Protein AF-A0A183HN77-F1 (afdb_monomer)

Organism: NCBI:txid387005

Radius of gyration: 20.1 Å; Cα contacts (8 Å, |Δi|>4): 500; chains: 1; bounding box: 56×32×58 Å

Structure (mmCIF, N/CA/C/O backbone):
data_AF-A0A183HN77-F1
#
_entry.id   AF-A0A183HN77-F1
#
loop_
_atom_site.group_PDB
_atom_site.id
_atom_site.type_symbol
_atom_site.label_atom_id
_atom_site.label_alt_id
_atom_site.label_comp_id
_atom_site.label_asym_id
_atom_site.label_entity_id
_atom_site.label_seq_id
_atom_site.pdbx_PDB_ins_code
_atom_site.Cartn_x
_atom_site.Cartn_y
_atom_site.Cartn_z
_atom_site.occupancy
_atom_site.B_iso_or_equiv
_atom_site.auth_seq_id
_atom_site.auth_comp_id
_atom_site.auth_asym_id
_atom_site.auth_atom_id
_atom_site.pdbx_PDB_model_num
ATOM 1 N N . MET A 1 1 ? 21.027 -3.231 -12.644 1.00 58.84 1 MET A N 1
ATOM 2 C CA . MET A 1 1 ? 19.720 -3.603 -13.231 1.00 58.84 1 MET A CA 1
ATOM 3 C C . MET A 1 1 ? 19.000 -4.535 -12.258 1.00 58.84 1 MET A C 1
ATOM 5 O O . MET A 1 1 ? 19.683 -5.350 -11.646 1.00 58.84 1 MET A O 1
ATOM 9 N N . ILE A 1 2 ? 17.682 -4.397 -12.055 1.00 79.12 2 ILE A N 1
ATOM 10 C CA . ILE A 1 2 ? 16.913 -5.204 -11.074 1.00 79.12 2 ILE A CA 1
ATOM 11 C C . ILE A 1 2 ? 16.473 -6.584 -11.606 1.00 79.12 2 ILE A C 1
ATOM 13 O O . ILE A 1 2 ? 15.932 -7.390 -10.849 1.00 79.12 2 ILE A O 1
ATOM 17 N N . GLY A 1 3 ? 16.714 -6.858 -12.892 1.00 85.00 3 GLY A N 1
ATOM 18 C CA . GLY A 1 3 ? 16.334 -8.087 -13.586 1.00 85.00 3 GLY A CA 1
ATOM 19 C C . GLY A 1 3 ? 16.561 -7.996 -15.093 1.00 85.00 3 GLY A C 1
ATOM 20 O O . GLY A 1 3 ? 17.196 -7.047 -15.544 1.00 85.00 3 GLY A O 1
ATOM 21 N N . ARG A 1 4 ? 15.999 -8.942 -15.855 1.00 87.25 4 ARG A N 1
ATOM 22 C CA . ARG A 1 4 ? 15.974 -8.931 -17.327 1.00 87.25 4 ARG A CA 1
ATOM 23 C C . ARG A 1 4 ? 14.702 -8.245 -17.821 1.00 87.25 4 ARG A C 1
ATOM 25 O O . ARG A 1 4 ? 13.604 -8.684 -17.476 1.00 87.25 4 ARG A O 1
ATOM 32 N N . ALA A 1 5 ? 14.853 -7.195 -18.624 1.00 88.50 5 ALA A N 1
ATOM 33 C CA . ALA A 1 5 ? 13.743 -6.404 -19.148 1.00 88.50 5 ALA A CA 1
ATOM 34 C C . ALA A 1 5 ? 13.389 -6.771 -20.601 1.00 88.50 5 ALA A C 1
ATOM 36 O O . ALA A 1 5 ? 14.194 -7.325 -21.347 1.00 88.50 5 ALA A O 1
ATOM 37 N N . SER A 1 6 ? 12.164 -6.468 -21.009 1.00 88.31 6 SER A N 1
ATOM 38 C CA . SER A 1 6 ? 11.647 -6.588 -22.372 1.00 88.31 6 SER A CA 1
ATOM 39 C C . SER A 1 6 ? 10.686 -5.432 -22.630 1.00 88.31 6 SER A C 1
ATOM 41 O O . SER A 1 6 ? 9.827 -5.138 -21.799 1.00 88.31 6 SER A O 1
ATOM 43 N N . LEU A 1 7 ? 10.846 -4.759 -23.768 1.00 88.19 7 LEU A N 1
ATOM 44 C CA . LEU A 1 7 ? 10.014 -3.627 -24.168 1.00 88.19 7 LEU A CA 1
ATOM 45 C C . LEU A 1 7 ? 8.996 -4.076 -25.216 1.00 88.19 7 LEU A C 1
ATOM 47 O O . LEU A 1 7 ? 9.369 -4.526 -26.299 1.00 88.19 7 LEU A O 1
ATOM 51 N N . TYR A 1 8 ? 7.721 -3.874 -24.910 1.00 88.06 8 TYR A N 1
ATOM 52 C CA . TYR A 1 8 ? 6.606 -4.032 -25.836 1.00 88.06 8 TYR A CA 1
ATOM 53 C C . TYR A 1 8 ? 6.063 -2.642 -26.152 1.00 88.06 8 TYR A C 1
ATOM 55 O O . TYR A 1 8 ? 5.794 -1.871 -25.235 1.00 88.06 8 TYR A O 1
ATOM 63 N N . ARG A 1 9 ? 5.930 -2.289 -27.432 1.00 87.88 9 ARG A N 1
ATOM 64 C CA . ARG A 1 9 ? 5.476 -0.954 -27.845 1.00 87.88 9 ARG A CA 1
ATOM 65 C C . ARG A 1 9 ? 4.494 -1.022 -29.007 1.00 87.88 9 ARG A C 1
ATOM 67 O O . ARG A 1 9 ? 4.645 -1.865 -29.888 1.00 87.88 9 ARG A O 1
ATOM 74 N N . SER A 1 10 ? 3.537 -0.107 -29.003 1.00 86.38 10 SER A N 1
ATOM 75 C CA . SER A 1 10 ? 2.698 0.267 -30.139 1.00 86.38 10 SER A CA 1
ATOM 76 C C . SER A 1 10 ? 3.066 1.689 -30.587 1.00 86.38 10 SER A C 1
ATOM 78 O O . SER A 1 10 ? 4.038 2.267 -30.098 1.00 86.38 10 SER A O 1
ATOM 80 N N . GLU A 1 11 ? 2.306 2.270 -31.517 1.00 83.44 11 GLU A N 1
ATOM 81 C CA . GLU A 1 11 ? 2.481 3.676 -31.913 1.00 83.44 11 GLU A CA 1
ATOM 82 C C . GLU A 1 11 ? 2.173 4.664 -30.778 1.00 83.44 11 GLU A C 1
ATOM 84 O O . GLU A 1 11 ? 2.732 5.757 -30.749 1.00 83.44 11 GLU A O 1
ATOM 89 N N . LYS A 1 12 ? 1.284 4.290 -29.848 1.00 86.31 12 LYS A N 1
ATOM 90 C CA . LYS A 1 12 ? 0.763 5.187 -28.802 1.00 86.31 12 LYS A CA 1
ATOM 91 C C . LYS A 1 12 ? 1.239 4.828 -27.400 1.00 86.31 12 LYS A C 1
ATOM 93 O O . LYS A 1 12 ? 1.325 5.703 -26.546 1.00 86.31 12 LYS A O 1
ATOM 98 N N . ASP A 1 13 ? 1.568 3.559 -27.172 1.00 88.69 13 ASP A N 1
ATOM 99 C CA . ASP A 1 13 ? 1.780 3.014 -25.838 1.00 88.69 13 ASP A CA 1
ATOM 100 C C . ASP A 1 13 ? 3.007 2.117 -25.760 1.00 88.69 13 ASP A C 1
ATOM 102 O O . ASP A 1 13 ? 3.501 1.579 -26.751 1.00 88.69 13 ASP A O 1
ATOM 106 N N . PHE A 1 14 ? 3.483 1.917 -24.536 1.00 87.88 14 PHE A N 1
ATOM 107 C CA . PHE A 1 14 ? 4.530 0.956 -24.249 1.00 87.88 14 PHE A CA 1
ATOM 108 C C . PHE A 1 14 ? 4.283 0.250 -22.921 1.00 87.88 14 PHE A C 1
ATOM 110 O O . PHE A 1 14 ? 3.583 0.738 -22.033 1.00 87.88 14 PHE A O 1
ATOM 117 N N . THR A 1 15 ? 4.893 -0.918 -22.784 1.00 91.44 15 THR A N 1
ATOM 118 C CA . THR A 1 15 ? 5.013 -1.654 -21.535 1.00 91.44 15 THR A CA 1
ATOM 119 C C . THR A 1 15 ? 6.429 -2.193 -21.428 1.00 91.44 15 THR A C 1
ATOM 121 O O . THR A 1 15 ? 6.901 -2.908 -22.313 1.00 91.44 15 THR A O 1
ATOM 124 N N . VAL A 1 16 ? 7.109 -1.858 -20.336 1.00 90.81 16 VAL A N 1
ATOM 125 C CA . VAL A 1 16 ? 8.359 -2.512 -19.950 1.00 90.81 16 VAL A CA 1
ATOM 126 C C . VAL A 1 16 ? 8.000 -3.647 -19.007 1.00 90.81 16 VAL A C 1
ATOM 128 O O . VAL A 1 16 ? 7.422 -3.419 -17.948 1.00 90.81 16 VAL A O 1
ATOM 131 N N . PHE A 1 17 ? 8.338 -4.869 -19.392 1.00 92.69 17 PHE A N 1
ATOM 132 C CA . PHE A 1 17 ? 8.203 -6.054 -18.559 1.00 92.69 17 PHE A CA 1
ATOM 133 C C . PHE A 1 17 ? 9.581 -6.481 -18.066 1.00 92.69 17 PHE A C 1
ATOM 135 O O . PHE A 1 17 ? 10.482 -6.702 -18.866 1.00 92.69 17 PHE A O 1
ATOM 142 N N . THR A 1 18 ? 9.747 -6.619 -16.756 1.00 91.75 18 THR A N 1
ATOM 143 C CA . THR A 1 18 ? 10.990 -7.058 -16.126 1.00 91.75 18 THR A CA 1
ATOM 144 C C . THR A 1 18 ? 10.751 -8.309 -15.296 1.00 91.75 18 THR A C 1
ATOM 146 O O . THR A 1 18 ? 9.914 -8.316 -14.391 1.00 91.75 18 THR A O 1
ATOM 149 N N . VAL A 1 19 ? 11.534 -9.355 -15.555 1.00 93.12 19 VAL A N 1
ATOM 150 C CA . VAL A 1 19 ? 11.690 -10.490 -14.639 1.00 93.12 19 VAL A CA 1
ATOM 151 C C . VAL A 1 19 ? 12.851 -10.163 -13.710 1.00 93.12 19 VAL A C 1
ATOM 153 O O . VAL A 1 19 ? 13.995 -10.081 -14.157 1.00 93.12 19 VAL A O 1
ATOM 156 N N . THR A 1 20 ? 12.566 -9.921 -12.432 1.00 90.62 20 THR A N 1
ATOM 157 C CA . THR A 1 20 ? 13.580 -9.530 -11.445 1.00 90.62 20 THR A CA 1
ATOM 158 C C . THR A 1 20 ? 14.527 -10.686 -11.127 1.00 90.62 20 THR A C 1
ATOM 160 O O . THR A 1 20 ? 14.195 -11.852 -11.339 1.00 90.62 20 THR A O 1
ATOM 163 N N . HIS A 1 21 ? 15.693 -10.389 -10.548 1.00 86.44 21 HIS A N 1
ATOM 164 C CA . HIS A 1 21 ? 16.660 -11.423 -10.134 1.00 86.44 21 HIS A CA 1
ATOM 165 C C . HIS A 1 21 ? 16.095 -12.428 -9.121 1.00 86.44 21 HIS A C 1
ATOM 167 O O . HIS A 1 21 ? 16.554 -13.561 -9.051 1.00 86.44 21 HIS A O 1
ATOM 173 N N . CYS A 1 22 ? 15.081 -12.033 -8.347 1.00 86.19 22 CYS A N 1
ATOM 174 C CA . CYS A 1 22 ? 14.362 -12.921 -7.429 1.00 86.19 22 CYS A CA 1
ATOM 175 C C . CYS A 1 22 ? 13.143 -13.619 -8.070 1.00 86.19 22 CYS A C 1
ATOM 177 O O . CYS A 1 22 ? 12.323 -14.197 -7.360 1.00 86.19 22 CYS A O 1
ATOM 179 N N . GLY A 1 23 ? 12.982 -13.541 -9.395 1.00 90.88 23 GLY A N 1
ATOM 180 C CA . GLY A 1 23 ? 11.899 -14.194 -10.135 1.00 90.88 23 GLY A CA 1
ATOM 181 C C . GLY A 1 23 ? 10.528 -13.518 -10.015 1.00 90.88 23 GLY A C 1
ATOM 182 O O . GLY A 1 23 ? 9.515 -14.100 -10.414 1.00 90.88 23 GLY A O 1
ATOM 183 N N . CYS A 1 24 ? 10.458 -12.301 -9.468 1.00 94.31 24 CYS A N 1
ATOM 184 C CA . CYS A 1 24 ? 9.230 -11.508 -9.483 1.00 94.31 24 CYS A CA 1
ATOM 185 C C . CYS A 1 24 ? 9.022 -10.870 -10.860 1.00 94.31 24 CYS A C 1
ATOM 187 O O . CYS A 1 24 ? 9.956 -10.709 -11.643 1.00 94.31 24 CYS A O 1
ATOM 189 N N . TYR A 1 25 ? 7.784 -10.491 -11.154 1.00 96.44 25 TYR A N 1
ATOM 190 C CA . TYR A 1 25 ? 7.427 -9.798 -12.388 1.00 96.44 25 TYR A CA 1
ATOM 191 C C . TYR A 1 25 ? 7.134 -8.340 -12.089 1.00 96.44 25 TYR A C 1
ATOM 193 O O . TYR A 1 25 ? 6.442 -8.033 -11.121 1.00 96.44 25 TYR A O 1
ATOM 201 N N . PHE A 1 26 ? 7.638 -7.449 -12.929 1.00 96.00 26 PHE A N 1
ATOM 202 C CA . PHE A 1 26 ? 7.396 -6.022 -12.822 1.00 96.00 26 PHE A CA 1
ATOM 203 C C . PHE A 1 26 ? 7.008 -5.453 -14.178 1.00 96.00 26 PHE A C 1
ATOM 205 O O . PHE A 1 26 ? 7.665 -5.729 -15.176 1.00 96.00 26 PHE A O 1
ATOM 212 N N . TYR A 1 27 ? 5.932 -4.681 -14.202 1.00 95.00 27 TYR A N 1
ATOM 213 C CA . TYR A 1 27 ? 5.420 -4.016 -15.388 1.00 95.00 27 TYR A CA 1
ATOM 214 C C . TYR A 1 27 ? 5.423 -2.514 -15.146 1.00 95.00 27 TYR A C 1
ATOM 216 O O . TYR A 1 27 ? 4.944 -2.063 -14.104 1.00 95.00 27 TYR A O 1
ATOM 224 N N . GLU A 1 28 ? 5.912 -1.757 -16.118 1.00 93.38 28 GLU A N 1
ATOM 225 C CA . GLU A 1 28 ? 5.814 -0.300 -16.171 1.00 93.38 28 GLU A CA 1
ATOM 226 C C . GLU A 1 28 ? 5.077 0.086 -17.451 1.00 93.38 28 GLU A C 1
ATOM 228 O O . GLU A 1 28 ? 5.487 -0.310 -18.545 1.00 93.38 28 GLU A O 1
ATOM 233 N N . TYR A 1 29 ? 3.995 0.846 -17.316 1.00 92.88 29 TYR A N 1
ATOM 234 C CA . TYR A 1 29 ? 3.107 1.203 -18.422 1.00 92.88 29 TYR A CA 1
ATOM 235 C C . TYR A 1 29 ? 3.325 2.657 -18.870 1.00 92.88 29 TYR A C 1
ATOM 237 O O . TYR A 1 29 ? 3.755 3.514 -18.089 1.00 92.88 29 TYR A O 1
ATOM 245 N N . SER A 1 30 ? 2.998 2.959 -20.130 1.00 89.94 30 SER A N 1
ATOM 246 C CA . SER A 1 30 ? 3.093 4.305 -20.725 1.00 89.94 30 SER A CA 1
ATOM 247 C C . SER A 1 30 ? 2.355 5.380 -19.926 1.00 89.94 30 SER A C 1
ATOM 249 O O . SER A 1 30 ? 2.873 6.490 -19.762 1.00 89.94 30 SER A O 1
ATOM 251 N N . ASN A 1 31 ? 1.192 5.032 -19.370 1.00 91.00 31 ASN A N 1
ATOM 252 C CA . ASN A 1 31 ? 0.351 5.911 -18.553 1.00 91.00 31 ASN A CA 1
ATOM 253 C C . ASN A 1 31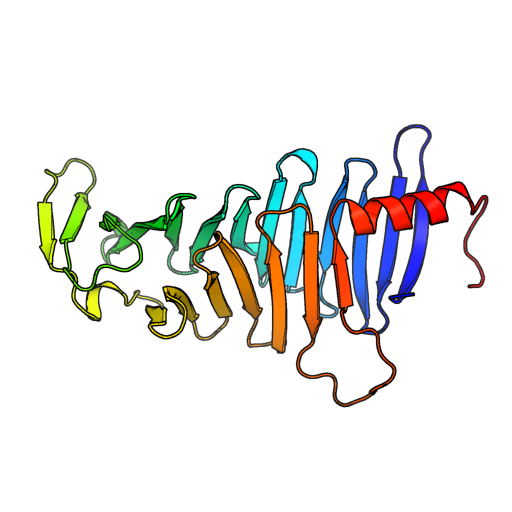 ? 0.937 6.225 -17.157 1.00 91.00 31 ASN A C 1
ATOM 255 O O . ASN A 1 31 ? 0.366 7.025 -16.416 1.00 91.00 31 ASN A O 1
ATOM 259 N N . GLY A 1 32 ? 2.085 5.636 -16.808 1.00 90.56 32 GLY A N 1
ATOM 260 C CA . GLY A 1 32 ? 2.781 5.854 -15.544 1.00 90.56 32 GLY A CA 1
ATOM 261 C C . GLY A 1 32 ? 2.405 4.877 -14.432 1.00 90.56 32 GLY A C 1
ATOM 262 O O . GLY A 1 32 ? 2.970 4.992 -13.338 1.00 90.56 32 GLY A O 1
ATOM 263 N N . ASP A 1 33 ? 1.507 3.931 -14.703 1.00 95.88 33 ASP A N 1
ATOM 264 C CA . ASP A 1 33 ? 1.165 2.859 -13.779 1.00 95.88 33 ASP A CA 1
ATOM 265 C C . ASP A 1 33 ? 2.299 1.837 -13.689 1.00 95.88 33 ASP A C 1
ATOM 267 O O . ASP A 1 33 ? 3.092 1.652 -14.620 1.00 95.88 33 ASP A O 1
ATOM 271 N N . THR A 1 34 ? 2.351 1.122 -12.570 1.00 96.56 34 THR A N 1
ATOM 272 C CA . THR A 1 34 ? 3.227 -0.038 -12.421 1.00 96.56 34 THR A CA 1
ATOM 273 C C . THR A 1 34 ? 2.507 -1.197 -11.755 1.00 96.56 34 THR A C 1
ATOM 275 O O . THR A 1 34 ? 1.545 -1.024 -11.002 1.00 96.56 34 THR A O 1
ATOM 278 N N . ARG A 1 35 ? 2.980 -2.410 -12.030 1.00 97.25 35 ARG A N 1
ATOM 279 C CA . ARG A 1 35 ? 2.470 -3.636 -11.417 1.00 97.25 35 ARG A CA 1
ATOM 280 C C . ARG A 1 35 ? 3.627 -4.549 -11.062 1.00 97.25 35 ARG A C 1
ATOM 282 O O . ARG A 1 35 ? 4.313 -5.051 -11.942 1.00 97.25 35 ARG A O 1
ATOM 289 N N . TRP A 1 36 ? 3.810 -4.809 -9.779 1.00 97.25 36 TRP A N 1
ATOM 290 C CA . TRP A 1 36 ? 4.693 -5.855 -9.281 1.00 97.25 36 TRP A CA 1
ATOM 291 C C . TRP A 1 36 ? 3.877 -7.092 -8.919 1.00 97.25 36 TRP A C 1
ATOM 293 O O . TRP A 1 36 ? 2.824 -6.973 -8.296 1.00 97.25 36 TRP A O 1
ATOM 303 N N . ILE A 1 37 ? 4.364 -8.274 -9.285 1.00 97.00 37 ILE A N 1
ATOM 304 C CA . ILE A 1 37 ? 3.774 -9.569 -8.950 1.00 97.00 37 ILE A CA 1
ATOM 305 C C . ILE A 1 37 ? 4.876 -10.454 -8.374 1.00 97.00 37 ILE A C 1
ATOM 307 O O . ILE A 1 37 ? 5.907 -10.674 -9.015 1.00 97.00 37 ILE A O 1
ATOM 311 N N . HIS A 1 38 ? 4.638 -11.002 -7.187 1.00 95.25 38 HIS A N 1
ATOM 312 C CA . HIS A 1 38 ? 5.554 -11.935 -6.543 1.00 95.25 38 HIS A CA 1
ATOM 313 C C . HIS A 1 38 ? 5.819 -13.179 -7.412 1.00 95.25 38 HIS A C 1
ATOM 315 O O . HIS A 1 38 ? 5.012 -13.551 -8.272 1.00 95.25 38 HIS A O 1
ATOM 321 N N . SER A 1 39 ? 6.940 -13.865 -7.183 1.00 93.06 39 SER A N 1
ATOM 322 C CA . SER A 1 39 ? 7.280 -15.108 -7.889 1.00 93.06 39 SER A CA 1
ATOM 323 C C . SER A 1 39 ? 6.194 -16.182 -7.728 1.00 93.06 39 SER A C 1
ATOM 325 O O . SER A 1 39 ? 5.852 -16.836 -8.709 1.00 93.06 39 SER A O 1
ATOM 327 N N . SER A 1 40 ? 5.553 -16.259 -6.554 1.00 93.06 40 SER A N 1
ATOM 328 C CA . SER A 1 40 ? 4.413 -17.158 -6.287 1.00 93.06 40 SER A CA 1
ATOM 329 C C . SER A 1 40 ? 3.099 -16.773 -6.977 1.00 93.06 40 SER A C 1
ATOM 331 O O . SER A 1 40 ? 2.141 -17.528 -6.900 1.00 93.06 40 SER A O 1
ATOM 333 N N . LYS A 1 41 ? 3.013 -15.591 -7.602 1.00 92.94 41 LYS A N 1
ATOM 334 C CA . LYS A 1 41 ? 1.801 -15.033 -8.243 1.00 92.94 41 LYS A CA 1
ATOM 335 C C . LYS A 1 41 ? 0.622 -14.705 -7.321 1.00 92.94 41 LYS A C 1
ATOM 337 O O . LYS A 1 41 ? -0.336 -14.101 -7.784 1.00 92.94 41 LYS A O 1
ATOM 342 N N . LEU A 1 42 ? 0.732 -14.988 -6.024 1.00 93.56 42 LEU A N 1
ATOM 343 C CA . LEU A 1 42 ? -0.313 -14.709 -5.030 1.00 93.56 42 LEU A CA 1
ATOM 344 C C . LEU A 1 42 ? -0.297 -13.277 -4.481 1.00 93.56 42 LEU A C 1
ATOM 346 O O . LEU A 1 42 ? -1.227 -12.872 -3.798 1.00 93.56 42 LEU A O 1
ATOM 350 N N . TYR A 1 43 ? 0.763 -12.507 -4.716 1.00 95.25 43 TYR A N 1
ATOM 351 C CA . TYR A 1 43 ? 0.902 -11.168 -4.144 1.00 95.25 43 TYR A CA 1
ATOM 352 C C . TYR A 1 43 ? 1.200 -10.163 -5.235 1.00 95.25 43 TYR A C 1
ATOM 354 O O . TYR A 1 43 ? 2.028 -10.417 -6.115 1.00 95.25 43 TYR A O 1
ATO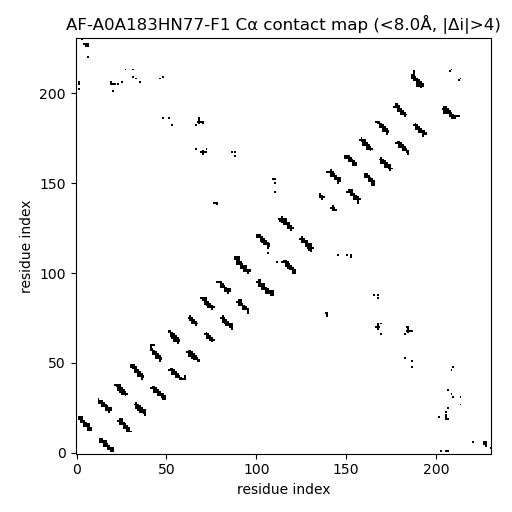M 362 N N . GLN A 1 44 ? 0.537 -9.015 -5.160 1.00 96.81 44 GLN A N 1
ATOM 363 C CA . GLN A 1 44 ? 0.634 -7.987 -6.178 1.00 96.81 44 GLN A CA 1
ATOM 364 C C . GLN A 1 44 ? 0.617 -6.597 -5.556 1.00 96.81 44 GLN A C 1
ATOM 366 O O . GLN A 1 44 ? -0.161 -6.317 -4.647 1.00 96.81 44 GLN A O 1
ATOM 371 N N . VAL A 1 45 ? 1.445 -5.709 -6.096 1.00 97.94 45 VAL A N 1
ATOM 372 C CA . VAL A 1 45 ? 1.422 -4.278 -5.795 1.00 97.94 45 VAL A CA 1
ATOM 373 C C . VAL A 1 45 ? 1.137 -3.542 -7.093 1.00 97.94 45 VAL A C 1
ATOM 375 O O . VAL A 1 45 ? 1.833 -3.766 -8.080 1.00 97.94 45 VAL A O 1
ATOM 378 N N . ASN A 1 46 ? 0.112 -2.693 -7.112 1.00 97.69 46 ASN A N 1
ATOM 379 C CA . ASN A 1 46 ? -0.182 -1.832 -8.259 1.00 97.69 46 ASN A CA 1
ATOM 380 C C . ASN A 1 46 ? -0.054 -0.386 -7.842 1.00 97.69 46 ASN A C 1
ATOM 382 O O . ASN A 1 46 ? -0.696 0.009 -6.870 1.00 97.69 46 ASN A O 1
ATOM 386 N N . TYR A 1 47 ? 0.705 0.384 -8.602 1.00 97.94 47 TYR A N 1
ATOM 387 C CA . TYR A 1 47 ? 0.732 1.827 -8.488 1.00 97.94 47 TYR A CA 1
ATOM 388 C C . TYR A 1 47 ? -0.000 2.439 -9.679 1.00 97.94 47 TYR A C 1
ATOM 390 O O . TYR A 1 47 ? 0.294 2.095 -10.820 1.00 97.94 47 TYR A O 1
ATOM 398 N N . TYR A 1 48 ? -0.940 3.335 -9.399 1.00 96.69 48 TYR A N 1
ATOM 399 C CA . TYR A 1 48 ? -1.724 4.063 -10.387 1.00 96.69 48 TYR A CA 1
ATOM 400 C C . TYR A 1 48 ? -1.182 5.489 -10.468 1.00 96.69 48 TYR A C 1
ATOM 402 O O . TYR A 1 48 ? -1.440 6.306 -9.579 1.00 96.69 48 TYR A O 1
ATOM 410 N N . GLY A 1 49 ? -0.401 5.778 -11.508 1.00 92.81 49 GLY A N 1
ATOM 411 C CA . GLY A 1 49 ? 0.377 7.009 -11.630 1.00 92.81 49 GLY A CA 1
ATOM 412 C C . GLY A 1 49 ? -0.496 8.258 -11.682 1.00 92.81 49 GLY A C 1
ATOM 413 O O . GLY A 1 49 ? -0.210 9.231 -10.993 1.00 92.81 49 GLY A O 1
AT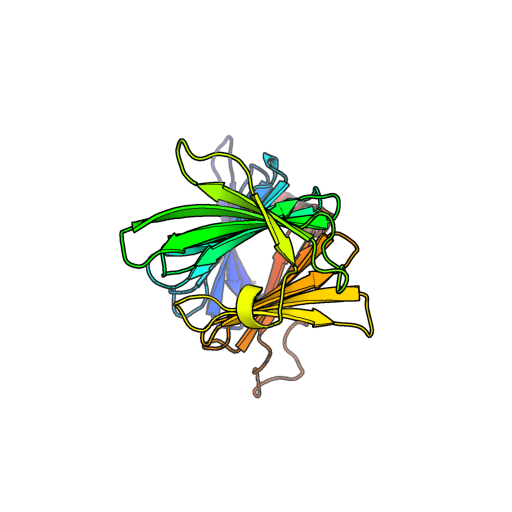OM 414 N N . GLN A 1 50 ? -1.591 8.211 -12.443 1.00 92.00 50 GLN A N 1
ATOM 415 C CA . GLN A 1 50 ? -2.524 9.339 -12.563 1.00 92.00 50 GLN A CA 1
ATOM 416 C C . GLN A 1 50 ? -3.351 9.562 -11.293 1.00 92.00 50 GLN A C 1
ATOM 418 O O . GLN A 1 50 ? -3.628 10.700 -10.929 1.00 92.00 50 GLN A O 1
ATOM 423 N N . ALA A 1 51 ? -3.731 8.481 -10.607 1.00 94.81 51 ALA A N 1
ATOM 424 C CA . ALA A 1 51 ? -4.527 8.564 -9.386 1.00 94.81 51 ALA A CA 1
ATOM 425 C C . ALA A 1 51 ? -3.681 8.861 -8.137 1.00 94.81 51 ALA A C 1
ATOM 427 O O . ALA A 1 51 ? -4.235 9.169 -7.085 1.00 94.81 51 ALA A O 1
ATOM 428 N N . GLY A 1 52 ? -2.353 8.718 -8.217 1.00 95.56 52 GLY A N 1
ATOM 429 C CA . GLY A 1 52 ? -1.480 8.835 -7.055 1.00 95.56 52 GLY A CA 1
ATOM 430 C C . GLY A 1 52 ? -1.846 7.824 -5.966 1.00 95.56 52 GLY A C 1
ATOM 431 O O . GLY A 1 52 ? -1.945 8.188 -4.796 1.00 95.56 52 GLY A O 1
ATOM 432 N N . ALA A 1 53 ? -2.088 6.567 -6.343 1.00 97.25 53 ALA A N 1
ATOM 433 C CA . ALA A 1 53 ? -2.540 5.538 -5.411 1.00 97.25 53 ALA A CA 1
ATOM 434 C C . ALA A 1 53 ? -1.764 4.230 -5.580 1.00 97.25 53 ALA A C 1
ATOM 436 O O . ALA A 1 53 ? -1.490 3.801 -6.697 1.00 97.25 53 ALA A O 1
ATOM 437 N N . THR A 1 54 ? -1.454 3.560 -4.475 1.00 98.31 54 THR A N 1
ATOM 438 C CA . THR A 1 54 ? -0.866 2.219 -4.455 1.00 98.31 54 THR A CA 1
ATOM 439 C C . THR A 1 54 ? -1.852 1.236 -3.840 1.00 98.31 54 THR A C 1
ATOM 441 O O . THR A 1 54 ? -2.459 1.520 -2.814 1.00 98.31 54 THR A O 1
ATOM 444 N N . THR A 1 55 ? -2.000 0.056 -4.433 1.00 98.06 55 THR A N 1
ATOM 445 C CA . THR A 1 55 ? -2.764 -1.054 -3.852 1.00 98.06 55 THR A CA 1
ATOM 446 C C . THR A 1 55 ? -1.871 -2.254 -3.610 1.00 98.06 55 THR A C 1
ATOM 448 O O . THR A 1 55 ? -1.061 -2.598 -4.468 1.00 98.06 55 THR A O 1
ATOM 451 N N . VAL A 1 56 ? -2.065 -2.920 -2.476 1.00 97.81 56 VAL A N 1
ATOM 452 C CA . VAL A 1 56 ? -1.477 -4.227 -2.172 1.00 97.81 56 VAL A CA 1
ATOM 453 C C . VAL A 1 56 ? -2.600 -5.254 -2.195 1.00 97.81 56 VAL A C 1
ATOM 455 O O . VAL A 1 56 ? -3.604 -5.091 -1.500 1.00 97.81 56 VAL A O 1
ATOM 458 N N . LYS A 1 57 ? -2.442 -6.294 -3.012 1.00 95.50 57 LYS A N 1
ATOM 459 C CA . LYS A 1 57 ? -3.377 -7.414 -3.146 1.00 95.50 57 LYS A CA 1
ATOM 460 C C . LYS A 1 57 ? -2.704 -8.720 -2.736 1.00 95.50 57 LYS A C 1
ATOM 462 O O . LYS A 1 57 ? -1.518 -8.916 -3.014 1.00 95.50 57 LYS A O 1
ATOM 467 N N . VAL A 1 58 ? -3.476 -9.599 -2.109 1.00 91.00 58 VAL A N 1
ATOM 468 C CA . VAL A 1 58 ? -3.036 -10.898 -1.587 1.00 91.00 58 VAL A CA 1
ATOM 469 C C . VAL A 1 58 ? -3.964 -12.022 -2.069 1.00 91.00 58 VAL A C 1
ATOM 471 O O . VAL A 1 58 ? -5.147 -11.791 -2.324 1.00 91.00 58 VAL A O 1
ATOM 474 N N . GLY A 1 59 ? -3.427 -13.235 -2.207 1.00 83.06 59 GLY A N 1
ATOM 475 C CA . GLY A 1 59 ? -4.154 -14.415 -2.680 1.00 83.06 59 GLY A CA 1
ATOM 476 C C . GLY A 1 59 ? -4.767 -14.224 -4.071 1.00 83.06 59 GLY A C 1
ATOM 477 O O . GLY A 1 59 ? -4.125 -13.710 -4.987 1.00 83.06 59 GLY A O 1
ATOM 478 N N . GLU A 1 60 ? -6.039 -14.596 -4.213 1.00 80.38 60 GLU A N 1
ATOM 479 C CA . GLU A 1 60 ? -6.856 -14.472 -5.434 1.00 80.38 60 GLU A CA 1
ATOM 480 C C . GLU A 1 60 ? -7.260 -13.013 -5.750 1.00 80.38 60 GLU A C 1
ATOM 482 O O . GLU A 1 60 ? -8.383 -12.711 -6.144 1.00 80.38 60 GLU A O 1
ATOM 487 N N . GLY A 1 61 ? -6.348 -12.061 -5.545 1.00 77.19 61 GLY A N 1
ATOM 488 C CA . GLY A 1 61 ? -6.571 -10.649 -5.850 1.00 77.19 61 GLY A CA 1
ATOM 489 C C . GLY A 1 61 ? -7.366 -9.876 -4.796 1.00 77.19 61 GLY A C 1
ATOM 490 O O . GLY A 1 61 ? -7.780 -8.746 -5.083 1.00 77.19 61 GLY A O 1
ATOM 491 N N . LYS A 1 62 ? -7.535 -10.428 -3.586 1.00 88.06 62 LYS A N 1
ATOM 492 C CA . LYS A 1 62 ? -8.166 -9.728 -2.460 1.00 88.06 62 LYS A CA 1
ATOM 493 C C . LYS A 1 62 ? -7.373 -8.458 -2.154 1.00 88.06 62 LYS A C 1
ATOM 495 O O . LYS A 1 62 ? -6.158 -8.502 -1.951 1.00 88.06 62 LYS A O 1
ATOM 500 N N . LEU A 1 63 ? -8.050 -7.312 -2.174 1.00 91.06 63 LEU A N 1
ATOM 501 C CA . LEU A 1 63 ? -7.444 -6.038 -1.804 1.00 91.06 63 LEU A CA 1
ATOM 502 C C . LEU A 1 63 ? -7.159 -6.058 -0.304 1.00 91.06 63 LEU A C 1
ATOM 504 O O . LEU A 1 63 ? -8.056 -6.364 0.468 1.00 91.06 63 LEU A O 1
ATOM 508 N N . LEU A 1 64 ? -5.925 -5.737 0.078 1.00 94.75 64 LEU A N 1
ATOM 509 C CA . LEU A 1 64 ? -5.501 -5.647 1.472 1.00 94.75 64 LEU A CA 1
ATOM 510 C C . LEU A 1 64 ? -5.293 -4.189 1.880 1.00 94.75 64 LEU A C 1
ATOM 512 O O . LEU A 1 64 ? -5.846 -3.734 2.873 1.00 94.75 64 LEU A O 1
ATOM 516 N N . VAL A 1 65 ? -4.499 -3.447 1.106 1.00 97.31 65 VAL A N 1
ATOM 517 C CA . VAL A 1 65 ? -4.198 -2.036 1.378 1.00 97.31 65 VAL A CA 1
ATOM 518 C C . VAL A 1 65 ? -4.468 -1.195 0.143 1.00 97.31 65 VAL A C 1
ATOM 520 O O . VAL A 1 65 ? -4.115 -1.601 -0.967 1.00 97.31 65 VAL A O 1
ATOM 523 N N . ARG A 1 66 ? -5.010 0.007 0.344 1.00 97.94 66 ARG A N 1
ATOM 524 C CA . ARG A 1 66 ? -4.914 1.114 -0.608 1.00 97.94 66 ARG A CA 1
ATOM 525 C C . ARG A 1 66 ? -4.312 2.334 0.085 1.00 97.94 66 ARG A C 1
ATOM 527 O O . ARG A 1 66 ? -4.803 2.769 1.115 1.00 97.94 66 ARG A O 1
ATOM 534 N N . HIS A 1 67 ? -3.243 2.872 -0.476 1.00 98.31 67 HIS A N 1
ATOM 535 C CA . HIS A 1 67 ? -2.542 4.059 0.010 1.00 98.31 67 HIS A CA 1
ATOM 536 C C . HIS A 1 67 ? -2.588 5.142 -1.062 1.00 98.31 67 HIS A C 1
ATOM 538 O O . HIS A 1 67 ? -2.492 4.828 -2.247 1.00 98.31 67 HIS A O 1
ATOM 544 N N . PHE A 1 68 ? -2.729 6.397 -0.655 1.00 97.94 68 PHE A N 1
ATOM 545 C CA . PHE A 1 68 ? -2.760 7.545 -1.556 1.00 97.94 68 PHE A CA 1
ATOM 546 C C . PHE A 1 68 ? -1.604 8.497 -1.261 1.00 97.94 68 PHE A C 1
ATOM 548 O O . PHE A 1 68 ? -1.171 8.631 -0.117 1.00 97.94 68 PHE A O 1
ATOM 555 N N . LEU A 1 69 ? -1.166 9.249 -2.272 1.00 96.56 69 LEU A N 1
ATOM 556 C CA . LEU A 1 69 ? -0.151 10.295 -2.108 1.00 96.56 69 LEU A CA 1
ATOM 557 C C . LEU A 1 69 ? -0.573 11.397 -1.123 1.00 96.56 69 LEU A C 1
ATOM 559 O O . LEU A 1 69 ? 0.282 12.090 -0.589 1.00 96.56 69 LEU A O 1
ATOM 563 N N . THR A 1 70 ? -1.868 11.523 -0.827 1.00 96.06 70 THR A N 1
ATOM 564 C CA . THR A 1 70 ? -2.396 12.410 0.222 1.00 96.06 70 THR A CA 1
ATOM 565 C C . THR A 1 70 ? -2.089 11.928 1.645 1.00 96.06 70 THR A C 1
ATOM 567 O O . THR A 1 70 ? -2.347 12.651 2.602 1.00 96.06 70 THR A O 1
ATOM 570 N N . GLY A 1 71 ? -1.589 10.699 1.815 1.00 95.12 71 GLY A N 1
ATOM 571 C CA . GLY A 1 71 ? -1.404 10.053 3.116 1.00 95.12 71 GLY A CA 1
ATOM 572 C C . GLY A 1 71 ? -2.643 9.327 3.637 1.00 95.12 71 GLY A C 1
ATOM 573 O O . GLY A 1 71 ? -2.588 8.751 4.729 1.00 95.12 71 GLY A O 1
ATOM 574 N N . GLN A 1 72 ? -3.746 9.319 2.881 1.00 96.94 72 GLN A N 1
ATOM 575 C CA . GLN A 1 72 ? -4.886 8.457 3.182 1.00 96.94 72 GLN A CA 1
ATOM 576 C C . GLN A 1 72 ? -4.487 6.982 3.036 1.00 96.94 72 GLN A C 1
ATOM 578 O O . GLN A 1 72 ? -3.777 6.596 2.103 1.00 96.94 72 GLN A O 1
ATOM 583 N N . LEU A 1 73 ? -4.963 6.158 3.965 1.00 97.69 73 LEU A N 1
ATOM 584 C CA . LEU A 1 73 ? -4.727 4.722 4.007 1.00 97.69 73 LEU A CA 1
ATOM 585 C C . LEU A 1 73 ? -6.045 3.988 4.236 1.00 97.69 73 LEU A C 1
ATOM 587 O O . LEU A 1 73 ? -6.791 4.309 5.151 1.00 97.69 73 LEU A O 1
ATOM 591 N N . GLU A 1 74 ? -6.295 2.959 3.444 1.00 97.50 74 GLU A N 1
ATOM 592 C CA . GLU A 1 74 ? -7.413 2.038 3.600 1.00 97.50 74 GLU A CA 1
ATOM 593 C C . GLU A 1 74 ? -6.865 0.626 3.807 1.00 97.50 74 GLU A C 1
ATOM 595 O O . GLU A 1 74 ? -5.983 0.188 3.062 1.00 97.50 74 GLU A O 1
ATOM 600 N N . ILE A 1 75 ? -7.391 -0.089 4.800 1.00 95.56 75 ILE A N 1
ATOM 601 C CA . ILE A 1 75 ? -7.059 -1.487 5.088 1.00 95.56 75 ILE A CA 1
ATOM 602 C C . ILE A 1 75 ? -8.342 -2.303 5.017 1.00 95.56 75 ILE A C 1
ATOM 604 O O . ILE A 1 75 ? -9.297 -2.030 5.742 1.00 95.56 75 ILE A O 1
ATOM 608 N N . TYR A 1 76 ? -8.339 -3.319 4.167 1.00 93.69 76 TYR A N 1
ATOM 609 C CA . TYR A 1 76 ? -9.467 -4.195 3.889 1.00 93.69 76 TYR A CA 1
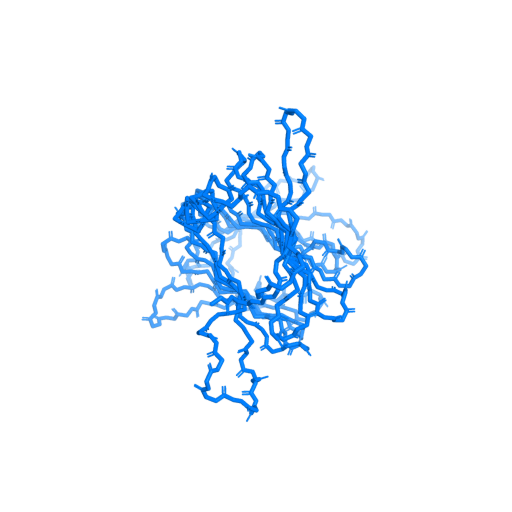ATOM 610 C C . TYR A 1 76 ? -9.181 -5.569 4.494 1.00 93.69 76 TYR A C 1
ATOM 612 O O . TYR A 1 76 ? -8.191 -6.212 4.143 1.00 93.69 76 TYR A O 1
ATOM 620 N N . ARG A 1 77 ? -10.030 -6.005 5.427 1.00 88.62 77 ARG A N 1
ATOM 621 C CA . ARG A 1 77 ? -9.876 -7.286 6.131 1.00 88.62 77 ARG A CA 1
ATOM 622 C C . ARG A 1 77 ? -10.714 -8.374 5.485 1.00 88.62 77 ARG A C 1
ATOM 624 O O . ARG A 1 77 ? -11.755 -8.095 4.890 1.00 88.62 77 ARG A O 1
ATOM 631 N N . GLU A 1 78 ? -10.315 -9.628 5.677 1.00 82.56 78 GLU A N 1
ATOM 632 C CA . GLU A 1 78 ? -11.100 -10.776 5.207 1.00 82.56 78 GLU A CA 1
ATOM 633 C C . GLU A 1 78 ? -12.471 -10.874 5.889 1.00 82.56 78 GLU A C 1
ATOM 635 O O . GLU A 1 78 ? -13.432 -11.314 5.260 1.00 82.56 78 GLU A O 1
ATOM 640 N N . SER A 1 79 ? -12.597 -10.374 7.125 1.00 81.94 79 SER A N 1
ATOM 641 C CA . SER A 1 79 ? -13.883 -10.235 7.827 1.00 81.94 79 SER A CA 1
ATOM 642 C C . SER A 1 79 ? -14.871 -9.298 7.110 1.00 81.94 79 SER A C 1
ATOM 644 O O . SER A 1 79 ? -16.055 -9.242 7.449 1.00 81.94 79 SER A O 1
ATOM 646 N N . GLY A 1 80 ? -14.406 -8.543 6.108 1.00 85.00 80 GLY A N 1
ATOM 647 C CA . GLY A 1 80 ? -15.167 -7.502 5.429 1.00 85.00 80 GLY A CA 1
ATOM 648 C C . GLY A 1 80 ? -15.265 -6.203 6.230 1.00 85.00 80 GLY A C 1
ATOM 649 O O . GLY A 1 80 ? -16.044 -5.330 5.847 1.00 85.00 80 GLY A O 1
ATOM 650 N N . GLU A 1 81 ? -14.514 -6.088 7.326 1.00 89.88 81 GLU A N 1
ATOM 651 C CA . GLU A 1 81 ? -14.279 -4.842 8.054 1.00 89.88 81 GLU A CA 1
ATOM 652 C C . GLU A 1 81 ? -13.233 -3.992 7.326 1.00 89.88 81 GLU A C 1
ATOM 654 O O . GLU A 1 81 ? -12.369 -4.501 6.606 1.00 89.88 81 GLU A O 1
ATOM 659 N N . THR A 1 82 ? -13.292 -2.676 7.505 1.00 92.81 82 THR A N 1
ATOM 660 C CA . THR A 1 82 ? -12.380 -1.746 6.826 1.00 92.81 82 THR A CA 1
ATOM 661 C C . THR A 1 82 ? -11.881 -0.690 7.792 1.00 92.81 82 THR A C 1
ATOM 663 O O . THR A 1 82 ? -12.670 -0.098 8.518 1.00 92.81 82 THR A O 1
ATOM 666 N N . THR A 1 83 ? -10.578 -0.426 7.771 1.00 92.81 83 THR A N 1
ATOM 667 C CA . THR A 1 83 ? -10.011 0.775 8.391 1.00 92.81 83 THR A CA 1
ATOM 668 C C . THR A 1 83 ? -9.797 1.824 7.319 1.00 92.81 83 THR A C 1
ATOM 670 O O . THR A 1 83 ? -9.170 1.539 6.303 1.00 92.81 83 THR A O 1
ATOM 673 N N . LEU A 1 84 ? -10.242 3.043 7.581 1.00 94.25 84 LEU A N 1
ATOM 674 C CA . LEU A 1 84 ? -9.850 4.244 6.868 1.00 94.25 84 LEU A CA 1
ATOM 675 C C . LEU A 1 84 ? -9.039 5.123 7.820 1.00 94.25 84 LEU A C 1
ATOM 677 O O . LEU A 1 84 ? -9.498 5.485 8.898 1.00 94.25 84 LEU A O 1
ATOM 681 N N . MET A 1 85 ? -7.839 5.488 7.402 1.00 93.06 85 MET A N 1
ATOM 682 C CA . MET A 1 85 ? -7.066 6.563 7.993 1.00 93.06 85 MET A CA 1
ATOM 683 C C . MET A 1 85 ? -7.049 7.721 7.011 1.00 93.06 85 MET A C 1
ATOM 685 O O . MET A 1 85 ? -6.508 7.598 5.911 1.00 93.06 85 MET A O 1
ATOM 689 N N . THR A 1 86 ? -7.636 8.841 7.391 1.00 92.75 86 THR A N 1
ATOM 690 C CA . THR A 1 86 ? -7.642 10.053 6.573 1.00 92.75 86 THR A CA 1
ATOM 691 C C . THR A 1 86 ? -6.251 10.697 6.538 1.00 92.75 86 THR A C 1
ATOM 693 O O . THR A 1 86 ? -5.351 10.358 7.315 1.00 92.75 86 THR A O 1
ATOM 696 N N . SER A 1 87 ? -6.048 11.640 5.617 1.00 91.19 87 SER A N 1
ATOM 697 C CA . SER A 1 87 ? -4.777 12.360 5.464 1.00 91.19 87 SER A CA 1
ATOM 698 C C . SER A 1 87 ? -4.366 13.132 6.724 1.00 91.19 87 SER A C 1
ATOM 700 O O . SER A 1 87 ? -3.184 13.165 7.051 1.00 91.19 87 SER A O 1
ATOM 702 N N . ASP A 1 88 ? -5.332 13.680 7.467 1.00 86.56 88 ASP A N 1
ATOM 703 C CA . ASP A 1 88 ? -5.132 14.385 8.745 1.00 86.56 88 ASP A CA 1
ATOM 704 C C . ASP A 1 88 ? -4.937 13.441 9.950 1.00 86.56 88 ASP A C 1
ATOM 706 O O . ASP A 1 88 ? -4.696 13.899 11.064 1.00 86.56 88 ASP A O 1
ATOM 710 N N . GLY A 1 89 ? -4.985 12.121 9.738 1.00 84.12 89 GLY A N 1
ATOM 711 C CA . GLY A 1 89 ? -4.743 11.123 10.778 1.00 84.12 89 GLY A CA 1
ATOM 712 C C . GLY A 1 89 ? -5.979 10.733 11.588 1.00 84.12 89 GLY A C 1
ATOM 713 O O . GLY A 1 89 ? -5.841 10.038 12.590 1.00 84.12 89 GLY A O 1
ATOM 714 N N . ARG A 1 90 ? -7.192 11.112 11.175 1.00 86.81 90 ARG A N 1
ATOM 715 C CA . ARG A 1 90 ? -8.414 10.549 11.761 1.00 86.81 90 ARG A CA 1
ATOM 716 C C . ARG A 1 90 ? -8.535 9.073 11.388 1.00 86.81 90 ARG A C 1
ATOM 718 O O . ARG A 1 90 ? -8.405 8.702 10.220 1.00 86.81 90 ARG A O 1
ATOM 725 N N . ARG A 1 91 ? -8.825 8.227 12.378 1.00 89.12 91 ARG A N 1
ATOM 726 C CA . ARG A 1 91 ? -9.094 6.801 12.159 1.00 89.12 91 ARG A CA 1
ATOM 727 C C . ARG A 1 91 ? -10.597 6.566 12.148 1.00 89.12 91 ARG A C 1
ATOM 729 O O . ARG A 1 91 ? -11.300 6.986 13.061 1.00 89.12 91 ARG A O 1
ATOM 736 N N . ILE A 1 92 ? -11.077 5.868 11.133 1.00 90.12 92 ILE A N 1
ATOM 737 C CA . ILE A 1 92 ? -12.467 5.460 10.972 1.00 90.12 92 ILE A CA 1
ATOM 738 C C . ILE A 1 92 ? -12.473 3.958 10.730 1.00 90.12 92 ILE A C 1
ATOM 740 O O . ILE A 1 92 ? -11.721 3.447 9.903 1.00 90.12 92 ILE A O 1
ATOM 744 N N . GLU A 1 93 ? -13.305 3.240 11.462 1.00 89.81 93 GLU A N 1
ATOM 745 C CA . GLU A 1 93 ? -13.377 1.787 11.411 1.00 89.81 93 GLU A CA 1
ATOM 746 C C . GLU A 1 93 ? -14.806 1.390 11.057 1.00 89.81 93 GLU A C 1
ATOM 748 O O . GLU A 1 93 ? -15.765 1.784 11.717 1.00 89.81 93 GLU A O 1
ATOM 753 N N . ILE A 1 94 ? -14.951 0.634 9.975 1.00 90.75 94 ILE A N 1
ATOM 754 C CA . ILE A 1 94 ? -16.217 0.058 9.536 1.00 90.75 94 ILE A CA 1
ATOM 755 C C . ILE A 1 94 ? -16.232 -1.374 10.045 1.00 90.75 94 ILE A C 1
ATOM 757 O O . ILE A 1 94 ? -15.501 -2.233 9.543 1.00 90.75 94 ILE A O 1
ATOM 761 N N . VAL A 1 95 ? -17.059 -1.604 11.055 1.00 87.44 95 VAL A N 1
ATOM 762 C CA . VAL A 1 95 ? -17.130 -2.849 11.813 1.00 87.44 95 VAL A CA 1
ATOM 763 C C . VAL A 1 95 ? -18.409 -3.579 11.444 1.00 87.44 95 VAL A C 1
ATOM 765 O O . VAL A 1 95 ? -19.477 -2.972 11.333 1.00 87.44 95 VAL A O 1
ATOM 768 N N . LYS A 1 96 ? -18.299 -4.894 11.270 1.00 82.50 96 LYS A N 1
ATOM 769 C CA . LYS A 1 96 ? -19.448 -5.785 11.124 1.00 82.50 96 LYS A CA 1
ATOM 770 C C . LYS A 1 96 ? -19.620 -6.561 12.410 1.00 82.50 96 LYS A C 1
ATOM 772 O O . LYS A 1 96 ? -18.664 -7.153 12.898 1.00 82.50 96 LYS A O 1
ATOM 777 N N . ASP A 1 97 ? -20.824 -6.571 12.953 1.00 73.06 97 ASP A N 1
ATOM 778 C CA . ASP A 1 97 ? -21.121 -7.454 14.072 1.00 73.06 97 ASP A CA 1
ATOM 779 C C . ASP A 1 97 ? -21.461 -8.879 13.587 1.00 73.06 97 ASP A C 1
ATOM 781 O O . ASP A 1 97 ? -21.561 -9.165 12.388 1.00 73.06 97 ASP A O 1
ATOM 785 N N . LYS A 1 98 ? -21.682 -9.792 14.539 1.00 73.25 98 LYS A N 1
ATOM 786 C CA . LYS A 1 98 ? -22.093 -11.177 14.249 1.00 73.25 98 LYS A CA 1
ATOM 787 C C . LYS A 1 98 ? -23.448 -11.273 13.533 1.00 73.25 98 LYS A C 1
ATOM 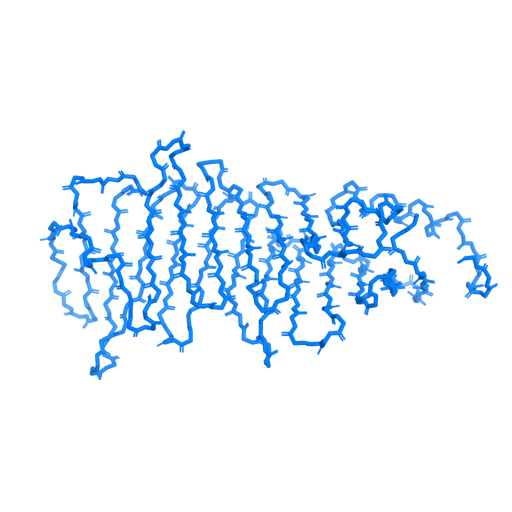789 O O . LYS A 1 98 ? -23.706 -12.273 12.871 1.00 73.25 98 LYS A O 1
ATOM 794 N N . SER A 1 99 ? -24.298 -10.253 13.651 1.00 76.75 99 SER A N 1
ATOM 795 C CA . SER A 1 99 ? -25.597 -10.162 12.976 1.00 76.75 99 SER A CA 1
ATOM 796 C C . SER A 1 99 ? -25.501 -9.592 11.551 1.00 76.75 99 SER A C 1
ATOM 798 O O . SER A 1 99 ? -26.511 -9.505 10.857 1.00 76.75 99 SER A O 1
ATOM 800 N N . LYS A 1 100 ? -24.283 -9.261 11.083 1.00 73.69 100 LYS A N 1
ATOM 801 C CA . LYS A 1 100 ? -23.983 -8.531 9.837 1.00 73.69 100 LYS A CA 1
ATOM 802 C C . LYS A 1 100 ? -24.467 -7.079 9.833 1.00 73.69 100 LYS A C 1
ATOM 804 O O . LYS A 1 100 ? -24.433 -6.443 8.776 1.00 73.69 100 LYS A O 1
ATOM 809 N N . SER A 1 101 ? -24.880 -6.539 10.978 1.00 80.31 101 SER A N 1
ATOM 810 C CA . SER A 1 101 ? -25.097 -5.104 11.108 1.00 80.31 101 SER A CA 1
ATOM 811 C C . SER A 1 101 ? -23.758 -4.381 10.946 1.00 80.31 101 SER A C 1
ATOM 813 O O . SER A 1 101 ? -22.692 -4.907 11.286 1.00 80.31 101 SER A O 1
ATOM 815 N N . VAL A 1 102 ? -23.807 -3.194 10.345 1.00 84.50 102 VAL A N 1
ATOM 816 C CA . VAL A 1 102 ? -22.629 -2.359 10.118 1.00 84.50 102 VAL A CA 1
ATOM 817 C C . VAL A 1 102 ? -22.693 -1.191 11.081 1.00 84.50 102 VAL A C 1
ATOM 819 O O . VAL A 1 102 ? -23.678 -0.448 11.086 1.00 84.50 102 VAL A O 1
ATOM 822 N N . ARG A 1 103 ? -21.616 -1.002 11.839 1.00 86.38 103 ARG A N 1
ATOM 823 C CA . ARG A 1 103 ? -21.392 0.202 12.636 1.00 86.38 103 ARG A CA 1
ATOM 824 C C . ARG A 1 103 ? -20.108 0.888 12.201 1.00 86.38 103 ARG A C 1
ATOM 826 O O . ARG A 1 103 ? -19.155 0.236 11.773 1.00 86.38 103 ARG A O 1
ATOM 833 N N . ILE A 1 104 ? -20.095 2.205 12.321 1.00 87.62 104 ILE A N 1
ATOM 834 C CA . ILE A 1 104 ? -18.926 3.034 12.038 1.00 87.62 104 ILE A CA 1
ATOM 835 C C . ILE A 1 104 ? -18.405 3.563 13.368 1.00 87.62 104 ILE A C 1
ATOM 837 O O . ILE A 1 104 ? -19.178 4.128 14.133 1.00 87.62 104 ILE A O 1
ATOM 841 N N . GLU A 1 105 ? -17.116 3.377 13.628 1.00 87.44 105 GLU A N 1
ATOM 842 C CA . GLU A 1 105 ? -16.402 3.894 14.797 1.00 87.44 105 GLU A CA 1
ATOM 843 C C . GLU A 1 105 ? -15.431 4.986 14.322 1.00 87.44 105 GLU A C 1
ATOM 845 O O . GLU A 1 105 ? -14.501 4.712 13.561 1.00 87.44 105 GLU A O 1
ATOM 850 N N . MET A 1 106 ? -15.648 6.235 14.733 1.00 86.31 106 MET A N 1
ATOM 851 C CA . MET A 1 106 ? -14.813 7.383 14.368 1.00 86.31 106 MET A CA 1
ATOM 852 C C . MET A 1 106 ? -13.996 7.835 15.577 1.00 86.31 106 MET A C 1
ATOM 854 O O . MET A 1 106 ? -14.551 8.197 16.613 1.00 86.31 106 MET A O 1
ATOM 858 N N . TYR A 1 107 ? -12.676 7.839 15.427 1.00 80.94 107 TYR A N 1
ATOM 859 C CA . TYR A 1 107 ? -11.721 8.240 16.456 1.00 80.94 107 TYR A CA 1
ATOM 860 C C . TYR A 1 107 ? -11.187 9.624 16.097 1.00 80.94 107 TYR A C 1
ATOM 862 O O . TYR A 1 107 ? -10.593 9.770 15.028 1.00 80.94 107 TYR A O 1
ATOM 870 N N . ALA A 1 108 ? -11.408 10.623 16.959 1.00 64.56 108 ALA A N 1
ATOM 871 C CA . ALA A 1 108 ? -11.116 12.033 16.676 1.00 64.56 108 ALA A CA 1
ATOM 872 C C . ALA A 1 108 ? -9.663 12.268 16.225 1.00 64.56 108 ALA A C 1
ATOM 874 O O . ALA A 1 108 ? -9.440 13.004 15.261 1.00 64.56 108 ALA A O 1
ATOM 875 N N . PHE A 1 109 ? -8.712 11.559 16.841 1.00 62.88 109 PHE A N 1
ATOM 876 C CA . PHE A 1 109 ? -7.305 11.540 16.457 1.00 62.88 109 PHE A CA 1
ATOM 877 C C . PHE A 1 109 ? -6.714 10.127 16.513 1.00 62.88 109 PHE A C 1
ATOM 879 O O . PHE A 1 109 ? -7.088 9.303 17.346 1.00 62.88 109 PHE A O 1
ATOM 886 N N . SER A 1 110 ? -5.725 9.864 15.654 1.00 56.25 110 SER A N 1
ATOM 887 C CA . SER A 1 110 ? -4.966 8.606 15.602 1.00 56.25 110 SER A CA 1
ATOM 888 C C . SER A 1 110 ? -4.348 8.171 16.932 1.00 56.25 110 SER A C 1
ATOM 890 O O . SER A 1 110 ? -4.125 6.982 17.150 1.00 56.25 110 SER A O 1
ATOM 892 N N . TYR A 1 111 ? -4.010 9.140 17.782 1.00 54.41 111 TYR A N 1
ATOM 893 C CA . TYR A 1 111 ? -3.125 8.975 18.937 1.00 54.41 111 TYR A CA 1
ATOM 894 C C . TYR A 1 111 ? -3.834 9.089 20.293 1.00 54.41 111 TYR A C 1
ATOM 896 O O . TYR A 1 111 ? -3.167 9.001 21.321 1.00 54.41 111 TYR A O 1
ATOM 904 N N . GLU A 1 112 ? -5.155 9.272 20.333 1.00 54.56 112 GLU A N 1
ATOM 905 C CA . GLU A 1 112 ? -5.831 9.517 21.609 1.00 54.56 112 GLU A CA 1
ATOM 906 C C . GLU A 1 112 ? -6.055 8.233 22.421 1.00 54.56 112 GLU A C 1
ATOM 908 O O . GLU A 1 112 ? -6.900 7.386 22.123 1.00 54.56 112 GLU A O 1
ATOM 913 N N . LEU A 1 113 ? -5.277 8.155 23.503 1.00 49.03 113 LEU A N 1
ATOM 914 C CA . LEU A 1 113 ? -5.493 7.351 24.710 1.00 49.03 113 LEU A CA 1
ATOM 915 C C . LEU A 1 113 ? -6.656 7.907 25.567 1.00 49.03 113 LEU A C 1
ATOM 917 O O . LEU A 1 113 ? -7.067 7.280 26.539 1.00 49.03 113 LEU A O 1
ATOM 921 N N . ASP A 1 114 ? -7.192 9.070 25.193 1.00 49.75 114 ASP A N 1
ATOM 922 C CA . ASP A 1 114 ? -8.296 9.820 25.803 1.00 49.75 114 ASP A CA 1
ATOM 923 C C . ASP A 1 114 ? -9.641 9.098 25.609 1.00 49.75 114 ASP A C 1
ATOM 925 O O . ASP A 1 114 ? -10.582 9.240 26.398 1.00 49.75 114 ASP A O 1
ATOM 929 N N . GLY A 1 115 ? -9.710 8.286 24.549 1.00 57.91 115 GLY A N 1
ATOM 930 C CA . GLY A 1 115 ? -10.731 7.280 24.333 1.00 57.91 115 GLY A CA 1
ATOM 931 C C . GLY A 1 115 ? -11.965 7.731 23.556 1.00 57.91 115 GLY A C 1
ATOM 932 O O . GLY A 1 115 ? -12.804 6.897 23.294 1.00 57.91 115 GLY A O 1
ATOM 933 N N . LYS A 1 116 ? -12.186 8.970 23.133 1.00 73.31 116 LYS A N 1
ATOM 934 C CA . LYS A 1 116 ? -13.510 9.266 22.544 1.00 73.31 116 LYS A CA 1
ATOM 935 C C . LYS A 1 116 ? -13.721 8.620 21.165 1.00 73.31 116 LYS A C 1
ATOM 937 O O . LYS A 1 116 ? -12.989 8.889 20.213 1.00 73.31 116 LYS A O 1
ATOM 942 N N . VAL A 1 117 ? -14.737 7.760 21.071 1.00 81.00 117 VAL A N 1
ATOM 943 C CA . VAL A 1 117 ? -15.190 7.101 19.839 1.00 81.00 117 VAL A CA 1
ATOM 944 C C . VAL A 1 117 ? -16.636 7.468 19.592 1.00 81.00 117 VAL A C 1
ATOM 946 O O . VAL A 1 117 ? -17.498 7.188 20.425 1.00 81.00 117 VAL A O 1
ATOM 949 N N . HIS A 1 118 ? -16.894 8.030 18.420 1.00 83.44 118 HIS A N 1
ATOM 950 C CA . HIS A 1 118 ? -18.245 8.236 17.925 1.00 83.44 118 HIS A CA 1
ATOM 951 C C . HIS A 1 118 ? -18.681 6.987 17.173 1.00 83.44 118 HIS A C 1
ATOM 953 O O . HIS A 1 118 ? -18.010 6.554 16.233 1.00 83.44 118 HIS A O 1
ATOM 959 N N . VAL A 1 119 ? -19.781 6.386 17.608 1.00 83.06 119 VAL A N 1
ATOM 960 C CA . VAL A 1 119 ? -20.322 5.157 17.034 1.00 83.06 119 VAL A CA 1
ATOM 961 C C . VAL A 1 119 ? -21.670 5.451 16.411 1.00 83.06 119 VAL A C 1
ATOM 963 O O . VAL A 1 119 ? -22.539 6.048 17.046 1.00 83.06 119 VAL A O 1
ATOM 966 N N . ARG A 1 120 ? -21.843 5.009 15.166 1.00 83.88 120 ARG A N 1
ATOM 967 C CA . ARG A 1 120 ? -23.097 5.160 14.432 1.00 83.88 120 ARG A CA 1
ATOM 968 C C . ARG A 1 120 ? -23.460 3.872 13.702 1.00 83.88 120 ARG A C 1
ATOM 970 O O . ARG A 1 120 ? -22.743 3.449 12.790 1.00 83.88 120 ARG A O 1
ATOM 977 N N . GLY A 1 121 ? -24.574 3.264 14.100 1.00 80.25 121 GLY A N 1
ATOM 978 C CA . GLY A 1 121 ? -25.234 2.187 13.366 1.00 80.25 121 GLY A CA 1
ATOM 979 C C . GLY A 1 121 ? -26.144 2.719 12.255 1.00 80.25 121 GLY A C 1
ATOM 980 O O . GLY A 1 121 ? -26.452 3.913 12.166 1.00 80.25 121 GLY A O 1
ATOM 981 N N . ARG A 1 122 ? -26.585 1.832 11.359 1.00 77.88 122 ARG A N 1
ATOM 982 C CA . ARG A 1 122 ? -27.466 2.207 10.244 1.00 77.88 122 ARG A CA 1
ATOM 983 C C . ARG A 1 122 ? -28.859 2.592 10.757 1.00 77.88 122 ARG A C 1
ATOM 985 O O . ARG A 1 122 ? -29.634 1.723 11.129 1.00 77.88 122 ARG A O 1
ATOM 992 N N . GLY A 1 123 ? -29.195 3.881 10.686 1.00 75.44 123 GLY A N 1
ATOM 993 C CA . GLY A 1 123 ? -30.487 4.400 11.159 1.00 75.44 123 GLY A CA 1
ATOM 994 C C . GLY A 1 123 ? -30.553 4.622 12.673 1.00 75.44 123 GLY A C 1
ATOM 995 O O . GLY A 1 123 ? -31.617 4.945 13.189 1.00 75.44 123 GLY A O 1
ATOM 996 N N . GLU A 1 124 ? -29.426 4.475 13.370 1.00 81.00 124 GLU A N 1
ATOM 997 C CA . GLU A 1 124 ? -29.316 4.686 14.811 1.00 81.00 124 GLU A CA 1
ATOM 998 C C . GLU A 1 124 ? -28.814 6.101 15.131 1.00 81.00 124 GLU A C 1
ATOM 1000 O O . GLU A 1 124 ? -28.189 6.773 14.298 1.00 81.00 124 GLU A O 1
ATOM 1005 N N . VAL A 1 125 ? -29.096 6.548 16.357 1.00 83.00 125 VAL A N 1
ATOM 1006 C CA . VAL A 1 125 ? -28.557 7.795 16.910 1.00 83.00 125 VAL A CA 1
ATOM 1007 C C . VAL A 1 125 ? -27.062 7.616 17.168 1.00 83.00 125 VAL A C 1
ATOM 1009 O O . VAL A 1 125 ? -26.615 6.547 17.574 1.00 83.00 125 VAL A O 1
ATOM 1012 N N . GLU A 1 126 ? -26.284 8.663 16.912 1.00 85.25 126 GLU A N 1
ATOM 1013 C CA . GLU A 1 126 ? -24.857 8.663 17.214 1.00 85.25 126 GLU A CA 1
ATOM 1014 C C . GLU A 1 126 ? -24.622 8.624 18.728 1.00 85.25 126 GLU A C 1
ATOM 1016 O O . GLU A 1 126 ? -25.236 9.368 19.493 1.00 85.25 126 GLU A O 1
ATOM 1021 N N . THR A 1 127 ? -23.713 7.754 19.152 1.00 85.38 127 THR A N 1
ATOM 1022 C CA . THR A 1 127 ? -23.361 7.544 20.561 1.00 85.38 127 THR A CA 1
ATOM 1023 C C . THR A 1 127 ? -21.863 7.729 20.770 1.00 85.38 127 THR A C 1
ATOM 1025 O O . THR A 1 127 ? -21.071 7.301 19.932 1.00 85.38 127 THR A O 1
ATOM 1028 N N . GLU A 1 128 ? -21.467 8.338 21.887 1.00 85.81 128 GLU A N 1
ATOM 1029 C CA . GLU A 1 128 ? -20.062 8.540 22.262 1.00 85.81 128 GLU A CA 1
ATOM 1030 C C . GLU A 1 128 ? -19.650 7.538 23.351 1.00 85.81 128 GLU A C 1
ATOM 1032 O O . GLU A 1 128 ? -20.349 7.375 24.353 1.00 85.81 128 GLU A O 1
ATOM 1037 N N . TYR A 1 129 ? -18.491 6.897 23.183 1.00 80.31 129 TYR A N 1
ATOM 1038 C CA . TYR A 1 129 ? -17.901 5.999 24.181 1.00 80.31 129 TYR A CA 1
ATOM 1039 C C . TYR A 1 129 ? -16.425 6.304 24.417 1.00 80.31 129 TYR A C 1
ATOM 1041 O O . TYR A 1 129 ? -15.776 6.941 23.591 1.00 80.31 129 TYR A O 1
ATOM 1049 N N . ARG A 1 130 ? -15.875 5.779 25.521 1.00 77.12 130 ARG A N 1
ATOM 1050 C CA . ARG A 1 130 ? -14.424 5.693 25.725 1.00 77.12 130 ARG A CA 1
ATOM 1051 C C . ARG A 1 130 ? -13.864 4.392 25.133 1.00 77.12 130 ARG A C 1
ATOM 1053 O O . ARG A 1 130 ? -14.294 3.300 25.492 1.00 77.12 130 ARG A O 1
ATOM 1060 N N . ALA A 1 131 ? -12.884 4.521 24.255 1.00 71.50 131 ALA A N 1
ATOM 1061 C CA . ALA A 1 131 ? -12.111 3.496 23.605 1.00 71.50 131 ALA A CA 1
ATOM 1062 C C . ALA A 1 131 ? -11.273 2.845 24.679 1.00 71.50 131 ALA A C 1
ATOM 1064 O O . ALA A 1 131 ? -10.608 3.505 25.477 1.00 71.50 131 ALA A O 1
ATOM 1065 N N . THR A 1 132 ? -11.295 1.532 24.660 1.00 67.25 132 THR A N 1
ATOM 1066 C CA . THR A 1 132 ? -10.424 0.719 25.487 1.00 67.25 132 THR A CA 1
ATOM 1067 C C . THR A 1 132 ? -9.517 -0.080 24.567 1.00 67.25 132 THR A C 1
ATOM 1069 O O . THR A 1 132 ? -9.652 -0.046 23.341 1.00 67.25 132 THR A O 1
ATOM 1072 N N . GLN A 1 133 ? -8.584 -0.832 25.143 1.00 64.44 133 GLN A N 1
ATOM 1073 C CA . GLN A 1 133 ? -7.706 -1.699 24.365 1.00 64.44 133 GLN A CA 1
ATOM 1074 C C . GLN A 1 133 ? -8.498 -2.688 23.488 1.00 64.44 133 GLN A C 1
ATOM 1076 O O . GLN A 1 133 ? -8.098 -2.955 22.358 1.00 64.44 133 GLN A O 1
ATOM 1081 N N . THR A 1 134 ? -9.661 -3.166 23.949 1.00 63.06 134 THR A N 1
ATOM 1082 C CA . THR A 1 134 ? -10.532 -4.070 23.177 1.00 63.06 134 THR A CA 1
ATOM 1083 C C . THR A 1 134 ? -11.165 -3.399 21.959 1.00 63.06 134 THR A C 1
ATOM 1085 O O . THR A 1 134 ? -11.414 -4.083 20.971 1.00 63.06 134 THR A O 1
ATOM 1088 N N . SER A 1 135 ? -11.341 -2.072 21.960 1.00 70.81 135 SER A N 1
ATOM 1089 C CA . SER A 1 135 ? -11.844 -1.308 20.806 1.00 70.81 135 SER A CA 1
ATOM 1090 C C . SER A 1 135 ? -10.895 -1.336 19.603 1.00 70.81 135 SER A C 1
ATOM 1092 O O . SER A 1 135 ? -11.283 -0.966 18.499 1.00 70.81 135 SER A O 1
ATOM 1094 N N . CYS A 1 136 ? -9.644 -1.753 19.805 1.00 78.81 136 CYS A N 1
ATOM 1095 C CA . CYS A 1 136 ? -8.658 -1.884 18.743 1.00 78.81 136 CYS A CA 1
ATOM 1096 C C . CYS A 1 136 ? -8.597 -3.287 18.130 1.00 78.81 136 CYS A C 1
ATOM 1098 O O . CYS A 1 136 ? -7.948 -3.430 17.095 1.00 78.81 136 CYS A O 1
ATOM 1100 N N . HIS A 1 137 ? -9.226 -4.295 18.745 1.00 82.06 137 HIS A N 1
ATOM 1101 C CA . HIS A 1 137 ? -9.256 -5.672 18.250 1.00 82.06 137 HIS A CA 1
ATOM 1102 C C . HIS A 1 137 ? -10.439 -5.905 17.305 1.00 82.06 137 HIS A C 1
ATOM 1104 O O . HIS A 1 137 ? -11.505 -5.308 17.450 1.00 82.06 137 HIS A O 1
ATOM 1110 N N . ARG A 1 138 ? -10.247 -6.801 16.339 1.00 82.31 138 ARG A N 1
ATOM 1111 C CA . ARG A 1 138 ? -11.224 -7.162 15.308 1.00 82.31 138 ARG A CA 1
ATOM 1112 C C . ARG A 1 138 ? -11.525 -8.657 15.336 1.00 82.31 138 ARG A C 1
ATOM 1114 O O . ARG A 1 138 ? -10.816 -9.433 15.978 1.00 82.31 138 ARG A O 1
ATOM 1121 N N . MET A 1 139 ? -12.606 -9.063 14.665 1.00 78.31 139 MET A N 1
ATOM 1122 C CA . MET A 1 139 ? -13.090 -10.453 14.714 1.00 78.31 139 MET A CA 1
ATOM 1123 C C . MET A 1 139 ? -12.107 -11.457 14.108 1.00 78.31 139 MET A C 1
ATOM 1125 O O . MET A 1 139 ? -12.085 -12.612 14.519 1.00 78.31 139 MET A O 1
ATOM 1129 N N . ASP A 1 140 ? -11.287 -11.013 13.157 1.00 78.06 140 ASP A N 1
ATOM 1130 C CA . ASP A 1 140 ? -10.217 -11.807 12.546 1.00 78.06 140 ASP A CA 1
ATOM 1131 C C . ASP A 1 140 ? -8.961 -11.921 13.435 1.00 78.06 140 ASP A C 1
ATOM 1133 O O . ASP A 1 140 ? -7.932 -12.435 13.004 1.00 78.06 140 ASP A O 1
ATOM 1137 N N . GLY A 1 141 ? -9.022 -11.422 14.676 1.00 82.38 141 GLY A N 1
ATOM 1138 C CA . GLY A 1 141 ? -7.893 -11.368 15.600 1.00 82.38 141 GLY A CA 1
ATOM 1139 C C . GLY A 1 141 ? -6.897 -10.251 15.286 1.00 82.38 141 GLY A C 1
ATOM 1140 O O . GLY A 1 141 ? -5.943 -10.063 16.045 1.00 82.38 141 GLY A O 1
ATOM 1141 N N . SER A 1 142 ? -7.111 -9.481 14.211 1.00 86.62 142 SER A N 1
ATOM 1142 C CA . SER A 1 142 ? -6.277 -8.323 13.917 1.00 86.62 142 SER A CA 1
ATOM 1143 C C . SER A 1 142 ? -6.506 -7.216 14.937 1.00 86.62 142 SER A C 1
ATOM 1145 O O . SER A 1 142 ? -7.568 -7.108 15.556 1.00 86.62 142 SER A O 1
ATOM 1147 N N . TYR A 1 143 ? -5.494 -6.379 15.132 1.00 87.06 143 TYR A N 1
ATOM 1148 C CA . TYR A 1 143 ? -5.609 -5.251 16.040 1.00 87.06 143 TYR A CA 1
ATOM 1149 C C . TYR A 1 143 ? -4.761 -4.066 15.612 1.00 87.06 143 TYR A C 1
ATOM 1151 O O . TYR A 1 143 ? -3.748 -4.219 14.929 1.00 87.06 143 TYR A O 1
ATOM 1159 N N . ALA A 1 144 ? -5.192 -2.878 16.026 1.00 88.38 144 ALA A N 1
ATOM 1160 C CA . ALA A 1 144 ? -4.437 -1.643 15.882 1.00 88.38 144 ALA A CA 1
ATOM 1161 C C . ALA A 1 144 ? -3.704 -1.299 17.187 1.00 88.38 144 ALA A C 1
ATOM 1163 O O . ALA A 1 144 ? -4.270 -1.395 18.274 1.00 88.38 144 ALA A O 1
ATOM 1164 N N . SER A 1 145 ? -2.463 -0.840 17.096 1.00 87.12 145 SER A N 1
ATOM 1165 C CA . SER A 1 145 ? -1.680 -0.377 18.240 1.00 87.12 145 SER A CA 1
ATOM 1166 C C . SER A 1 145 ? -0.951 0.914 17.913 1.00 87.12 145 SER A C 1
ATOM 1168 O O . SER A 1 145 ? -0.360 1.037 16.841 1.00 87.12 145 SER A O 1
ATOM 1170 N N . HIS A 1 146 ? -0.965 1.851 18.855 1.00 85.62 146 HIS A N 1
ATOM 1171 C CA . HIS A 1 146 ? -0.150 3.055 18.790 1.00 85.62 146 HIS A CA 1
ATOM 1172 C C . HIS A 1 146 ? 1.294 2.741 19.195 1.00 85.62 146 HIS A C 1
ATOM 1174 O O . HIS A 1 146 ? 1.531 2.026 20.171 1.00 85.62 146 HIS A O 1
ATOM 1180 N N . ILE A 1 147 ? 2.256 3.292 18.460 1.00 87.12 147 ILE A N 1
ATOM 1181 C CA . ILE A 1 147 ? 3.683 3.140 18.728 1.00 87.12 147 ILE A CA 1
ATOM 1182 C C . ILE A 1 147 ? 4.196 4.452 19.322 1.00 87.12 147 ILE A C 1
ATOM 1184 O O . ILE A 1 147 ? 4.450 5.428 18.620 1.00 87.12 147 ILE A O 1
ATOM 1188 N N . ALA A 1 148 ? 4.350 4.483 20.646 1.00 83.50 148 ALA A N 1
ATOM 1189 C CA . ALA A 1 148 ? 4.675 5.712 21.372 1.00 83.50 148 ALA A CA 1
ATOM 1190 C C . ALA A 1 148 ? 6.025 6.337 20.976 1.00 83.50 148 ALA A C 1
ATOM 1192 O O . ALA A 1 148 ? 6.176 7.551 21.059 1.00 83.50 148 ALA A O 1
ATOM 1193 N N . SER A 1 149 ? 6.994 5.530 20.534 1.00 86.00 149 SER A N 1
ATOM 1194 C CA . SER A 1 149 ? 8.341 6.008 20.201 1.00 86.00 149 SER A CA 1
ATOM 1195 C C . SER A 1 149 ? 8.388 6.938 18.988 1.00 86.00 149 SER A C 1
ATOM 1197 O O . SER A 1 149 ? 9.279 7.778 18.915 1.00 86.00 149 SER A O 1
ATOM 1199 N N . ASP A 1 150 ? 7.467 6.787 18.033 1.00 86.31 150 ASP A N 1
ATOM 1200 C CA . ASP A 1 150 ? 7.427 7.592 16.803 1.00 86.31 150 ASP A CA 1
ATOM 1201 C C . ASP A 1 150 ? 6.031 8.150 16.468 1.00 86.31 150 ASP A C 1
ATOM 1203 O O . ASP A 1 150 ? 5.852 8.817 15.445 1.00 86.31 150 ASP A O 1
ATOM 1207 N N . GLY A 1 151 ? 5.042 7.917 17.336 1.00 82.31 151 GLY A N 1
ATOM 1208 C CA . GLY A 1 151 ? 3.670 8.392 17.172 1.00 82.31 151 GLY A CA 1
ATOM 1209 C C . GLY A 1 151 ? 2.930 7.751 15.995 1.00 82.31 151 GLY A C 1
ATOM 1210 O O . GLY A 1 151 ? 1.968 8.332 15.488 1.00 82.31 151 GLY A O 1
ATOM 1211 N N . SER A 1 152 ? 3.407 6.605 15.500 1.00 90.50 152 SER A N 1
ATOM 1212 C CA . SER A 1 152 ? 2.781 5.862 14.406 1.00 90.50 152 SER A CA 1
ATOM 1213 C C . SER A 1 152 ? 1.649 4.953 14.896 1.00 90.50 152 SER A C 1
ATOM 1215 O O . SER A 1 152 ? 1.469 4.713 16.094 1.00 90.50 152 SER A O 1
ATOM 1217 N N . ILE A 1 153 ? 0.872 4.424 13.947 1.00 90.38 153 ILE A N 1
ATOM 1218 C CA . ILE A 1 153 ? -0.057 3.319 14.203 1.00 90.38 153 ILE A CA 1
ATOM 1219 C C . ILE A 1 153 ? 0.383 2.101 13.412 1.00 90.38 153 ILE A C 1
ATOM 1221 O O . ILE A 1 153 ? 0.700 2.186 12.224 1.00 90.38 153 ILE A O 1
ATOM 1225 N N . GLU A 1 154 ? 0.303 0.949 14.063 1.00 93.19 154 GLU A N 1
ATOM 1226 C CA . GLU A 1 154 ? 0.495 -0.343 13.441 1.00 93.19 154 GLU A CA 1
ATOM 1227 C C . GLU A 1 154 ? -0.763 -1.207 13.547 1.00 93.19 154 GLU A C 1
ATOM 1229 O O . GLU A 1 154 ? -1.322 -1.375 14.627 1.00 93.19 154 GLU A O 1
ATOM 1234 N N . TRP A 1 155 ? -1.192 -1.782 12.428 1.00 93.19 155 TRP A N 1
ATOM 1235 C CA . TRP A 1 155 ? -2.209 -2.822 12.356 1.00 93.19 155 TRP A CA 1
ATOM 1236 C C . TRP A 1 155 ? -1.531 -4.163 12.131 1.00 93.19 155 TRP A C 1
ATOM 1238 O O . TRP A 1 155 ? -0.820 -4.344 11.140 1.00 93.19 155 TRP A O 1
ATOM 1248 N N . ARG A 1 156 ? -1.764 -5.109 13.035 1.00 92.75 156 ARG A N 1
ATOM 1249 C CA . ARG A 1 156 ? -1.198 -6.458 12.978 1.00 92.75 156 ARG A CA 1
ATOM 1250 C C . ARG A 1 156 ? -2.293 -7.479 12.732 1.00 92.75 156 ARG A C 1
ATOM 1252 O O . ARG A 1 156 ? -3.340 -7.428 13.366 1.00 92.75 156 ARG A O 1
ATOM 1259 N N . SER A 1 157 ? -2.008 -8.406 11.833 1.00 90.94 157 SER A N 1
ATOM 1260 C CA . SER A 1 157 ? -2.787 -9.597 11.502 1.00 90.94 157 SER A CA 1
ATOM 1261 C C . SER A 1 157 ? -1.813 -10.777 11.347 1.00 90.94 157 SER A C 1
ATOM 1263 O O . SER A 1 157 ? -0.622 -10.537 11.110 1.00 90.94 157 SER A O 1
ATOM 1265 N N . PRO A 1 158 ? -2.256 -12.045 11.460 1.00 87.25 158 PRO A N 1
ATOM 1266 C CA . PRO A 1 158 ? -1.401 -13.195 11.159 1.00 87.25 158 PRO A CA 1
ATOM 1267 C C . PRO A 1 158 ? -0.689 -13.097 9.798 1.00 87.25 158 PRO A C 1
ATOM 1269 O O . PRO A 1 158 ? 0.491 -13.434 9.694 1.00 87.25 158 PRO A O 1
ATOM 1272 N N . ASP A 1 159 ? -1.355 -12.541 8.783 1.00 88.25 159 ASP A N 1
ATOM 1273 C CA . ASP A 1 159 ? -0.839 -12.512 7.408 1.00 88.25 159 ASP A CA 1
ATOM 1274 C C . ASP A 1 159 ? -0.052 -11.247 7.054 1.00 88.25 159 ASP A C 1
ATOM 1276 O O . ASP A 1 159 ? 0.767 -11.247 6.124 1.00 88.25 159 ASP A O 1
ATOM 1280 N N . TYR A 1 160 ? -0.283 -10.150 7.776 1.00 92.19 160 TYR A N 1
ATOM 1281 C CA . TYR A 1 160 ? 0.299 -8.861 7.432 1.00 92.19 160 TYR A CA 1
ATOM 1282 C C . TYR A 1 160 ? 0.488 -7.931 8.628 1.00 92.19 160 TYR A C 1
ATOM 1284 O O . TYR A 1 160 ? -0.230 -7.981 9.626 1.00 92.19 160 TYR A O 1
ATOM 1292 N N . THR A 1 161 ? 1.405 -6.986 8.454 1.00 94.94 161 THR A N 1
ATOM 1293 C CA . THR A 1 161 ? 1.544 -5.819 9.325 1.00 94.94 161 THR A CA 1
ATOM 1294 C C . THR A 1 161 ? 1.486 -4.560 8.475 1.00 94.94 161 THR A C 1
ATOM 1296 O O . THR A 1 161 ? 2.259 -4.425 7.529 1.00 94.94 161 THR A O 1
ATOM 1299 N N . VAL A 1 162 ? 0.599 -3.624 8.79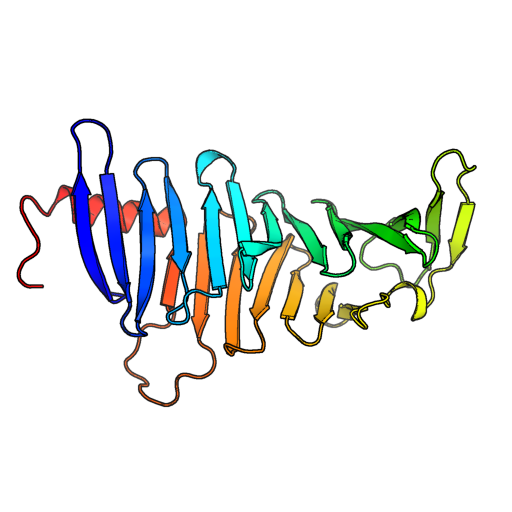8 1.00 96.25 162 VAL A N 1
ATOM 1300 C CA . VAL A 1 162 ? 0.552 -2.297 8.173 1.00 96.25 162 VAL A CA 1
ATOM 1301 C C . VAL A 1 162 ? 0.987 -1.275 9.202 1.00 96.25 162 VAL A C 1
ATOM 1303 O O . VAL A 1 162 ? 0.376 -1.167 10.252 1.00 96.25 162 VAL A O 1
ATOM 1306 N N . HIS A 1 163 ? 2.023 -0.512 8.905 1.00 95.75 163 HIS A N 1
ATOM 1307 C CA . HIS A 1 163 ? 2.562 0.518 9.776 1.00 95.75 163 HIS A CA 1
ATOM 1308 C C . HIS A 1 163 ? 2.434 1.866 9.069 1.00 95.75 163 HIS A C 1
ATOM 1310 O O . HIS A 1 163 ? 3.001 2.039 7.989 1.00 95.75 163 HIS A O 1
ATOM 1316 N N . ARG A 1 164 ? 1.707 2.819 9.656 1.00 94.75 164 ARG A N 1
ATOM 1317 C CA . ARG A 1 164 ? 1.535 4.172 9.112 1.00 94.75 164 ARG A CA 1
ATOM 1318 C C . ARG A 1 164 ? 2.188 5.200 10.024 1.00 94.75 164 ARG A C 1
ATOM 1320 O O . ARG A 1 164 ? 1.771 5.377 11.167 1.00 94.75 164 ARG A O 1
ATOM 1327 N N . PHE A 1 165 ? 3.159 5.919 9.477 1.00 93.38 165 PHE A N 1
ATOM 1328 C CA . PHE A 1 165 ? 3.851 7.010 10.152 1.00 93.38 165 PHE A CA 1
ATOM 1329 C C . PHE A 1 165 ? 2.981 8.269 10.220 1.00 93.38 165 PHE A C 1
ATOM 1331 O O . PHE A 1 165 ? 2.042 8.447 9.438 1.00 93.38 165 PHE A O 1
ATOM 1338 N N . LYS A 1 166 ? 3.335 9.195 11.117 1.00 89.88 166 LYS A N 1
ATOM 1339 C CA . LYS A 1 166 ? 2.663 10.498 11.244 1.00 89.88 166 LYS A CA 1
ATOM 1340 C C . LYS A 1 166 ? 2.707 11.325 9.950 1.00 89.88 166 LYS A C 1
ATOM 1342 O O . LYS A 1 166 ? 1.785 12.089 9.693 1.00 89.88 166 LYS A O 1
ATOM 1347 N N . SER A 1 167 ? 3.731 11.129 9.114 1.00 91.56 167 SER A N 1
ATOM 1348 C CA . SER A 1 167 ? 3.842 11.748 7.784 1.00 91.56 167 SER A CA 1
ATOM 1349 C C . SER A 1 167 ? 2.799 11.250 6.773 1.00 91.56 167 SER A C 1
ATOM 1351 O O . SER A 1 167 ? 2.663 11.847 5.712 1.00 91.56 167 SER A O 1
ATOM 1353 N N . GLY A 1 168 ? 2.090 10.153 7.066 1.00 93.38 168 GLY A N 1
ATOM 1354 C CA . GLY A 1 168 ? 1.220 9.448 6.119 1.00 93.38 168 GLY A CA 1
ATOM 1355 C C . GLY A 1 168 ? 1.943 8.384 5.289 1.00 93.38 168 GLY A C 1
ATOM 1356 O O . GLY A 1 168 ? 1.295 7.611 4.576 1.00 93.38 168 GLY A O 1
ATOM 1357 N N . ASP A 1 169 ? 3.271 8.296 5.403 1.00 95.94 169 ASP A N 1
ATOM 1358 C CA . ASP A 1 169 ? 4.040 7.207 4.809 1.00 95.94 169 ASP A CA 1
ATOM 1359 C C . ASP A 1 169 ? 3.601 5.878 5.423 1.00 95.94 169 ASP A C 1
ATOM 1361 O O . ASP A 1 169 ? 3.312 5.780 6.618 1.00 95.94 169 ASP A O 1
ATOM 1365 N N . THR A 1 170 ? 3.544 4.837 4.602 1.00 97.19 170 THR A N 1
ATOM 1366 C CA . THR A 1 170 ? 3.049 3.527 5.013 1.00 97.19 170 THR A CA 1
ATOM 1367 C C . THR A 1 170 ? 4.031 2.435 4.630 1.00 97.19 170 THR A C 1
ATOM 1369 O O . THR A 1 170 ? 4.543 2.382 3.511 1.00 97.19 170 THR A O 1
ATOM 1372 N N . LYS A 1 171 ? 4.265 1.510 5.555 1.00 97.50 171 LYS A N 1
ATOM 1373 C CA . LYS A 1 171 ? 5.007 0.279 5.321 1.00 97.50 171 LYS A CA 1
ATOM 1374 C C . LYS A 1 171 ? 4.088 -0.916 5.528 1.00 97.50 171 LYS A C 1
ATOM 1376 O O . LYS A 1 171 ? 3.459 -1.037 6.570 1.00 97.50 171 LYS A O 1
ATOM 1381 N N . VAL A 1 172 ? 4.036 -1.811 4.551 1.00 97.38 172 VAL A N 1
ATOM 1382 C CA . VAL A 1 172 ? 3.296 -3.073 4.638 1.00 97.38 172 VAL A CA 1
ATOM 1383 C C . VAL A 1 172 ? 4.290 -4.221 4.655 1.00 97.38 172 VAL A C 1
ATOM 1385 O O . VAL A 1 172 ? 5.125 -4.339 3.759 1.00 97.38 172 VAL A O 1
ATOM 1388 N N . ARG A 1 173 ? 4.198 -5.080 5.666 1.00 95.38 173 ARG A N 1
ATOM 1389 C CA . ARG A 1 173 ? 4.890 -6.362 5.717 1.00 95.38 173 ARG A CA 1
ATOM 1390 C C . ARG A 1 173 ? 3.903 -7.469 5.385 1.00 95.38 173 ARG A C 1
ATOM 1392 O O . ARG A 1 173 ? 2.846 -7.544 5.998 1.00 95.38 173 ARG A O 1
ATOM 1399 N N . LEU A 1 174 ? 4.260 -8.317 4.427 1.00 93.31 174 LEU A N 1
ATOM 1400 C CA . LEU A 1 174 ? 3.529 -9.548 4.128 1.00 93.31 174 LEU A CA 1
ATOM 1401 C C . LEU A 1 174 ? 4.290 -10.700 4.780 1.00 93.31 174 LEU A C 1
ATOM 1403 O O . LEU A 1 174 ? 5.435 -10.969 4.396 1.00 93.31 174 LEU A O 1
ATOM 1407 N N . ASN A 1 175 ? 3.687 -11.329 5.788 1.00 88.12 175 ASN A N 1
ATOM 1408 C CA . ASN A 1 175 ? 4.394 -12.226 6.701 1.00 88.12 175 ASN A CA 1
ATOM 1409 C C . ASN A 1 175 ? 4.850 -13.506 5.986 1.00 88.12 175 ASN A C 1
ATOM 1411 O O . ASN A 1 175 ? 6.025 -13.863 6.069 1.00 88.12 175 ASN A O 1
ATOM 1415 N N . SER A 1 176 ? 3.978 -14.113 5.175 1.00 88.81 176 SER A N 1
ATOM 1416 C CA . SER A 1 176 ? 4.231 -15.397 4.495 1.00 88.81 176 SER A CA 1
ATOM 1417 C C . SER A 1 176 ? 5.306 -15.347 3.405 1.00 88.81 176 SER A C 1
ATOM 1419 O O . SER A 1 176 ? 5.876 -16.374 3.057 1.00 88.81 176 SER A O 1
ATOM 1421 N N . ILE A 1 177 ? 5.608 -14.162 2.864 1.00 89.00 177 ILE A N 1
ATOM 1422 C CA . ILE A 1 177 ? 6.675 -13.962 1.861 1.00 89.00 177 ILE A CA 1
ATOM 1423 C C . ILE A 1 177 ? 7.793 -13.046 2.363 1.00 89.00 177 ILE A C 1
ATOM 1425 O O . ILE A 1 177 ? 8.602 -12.559 1.571 1.00 89.00 177 ILE A O 1
ATOM 1429 N N . ASN A 1 178 ? 7.794 -12.756 3.668 1.00 85.88 178 ASN A N 1
ATOM 1430 C CA . ASN A 1 178 ? 8.754 -11.912 4.371 1.00 85.88 178 ASN A CA 1
ATOM 1431 C C . ASN A 1 178 ? 9.206 -10.691 3.549 1.00 85.88 178 ASN A C 1
ATOM 1433 O O . ASN A 1 178 ? 10.392 -10.471 3.294 1.00 85.88 178 ASN A O 1
ATOM 1437 N N . THR A 1 179 ? 8.233 -9.929 3.060 1.00 90.50 179 THR A N 1
ATOM 1438 C CA . THR A 1 179 ? 8.452 -8.799 2.150 1.00 90.50 179 THR A CA 1
ATOM 1439 C C . THR A 1 179 ? 8.031 -7.508 2.835 1.00 90.50 179 THR A C 1
ATOM 1441 O O . THR A 1 179 ? 7.031 -7.491 3.543 1.00 90.50 179 THR A O 1
ATOM 1444 N N . SER A 1 180 ? 8.788 -6.432 2.621 1.00 94.50 180 SER A N 1
ATOM 1445 C CA . SER A 1 180 ? 8.478 -5.070 3.055 1.00 94.50 180 SER A CA 1
ATOM 1446 C C . SER A 1 180 ? 8.165 -4.205 1.840 1.00 94.50 180 SER A C 1
ATOM 1448 O O . SER A 1 180 ? 8.999 -4.057 0.948 1.00 94.50 180 SER A O 1
ATOM 1450 N N . ILE A 1 181 ? 6.991 -3.592 1.840 1.00 97.25 181 ILE A N 1
ATOM 1451 C CA . ILE A 1 181 ? 6.506 -2.669 0.816 1.00 97.25 181 ILE A CA 1
ATOM 1452 C C . ILE A 1 181 ? 6.449 -1.286 1.458 1.00 97.25 181 ILE A C 1
ATOM 1454 O O . ILE A 1 181 ? 5.772 -1.119 2.466 1.00 97.25 181 ILE A O 1
ATOM 1458 N N . THR A 1 182 ? 7.163 -0.307 0.912 1.00 97.19 182 THR A N 1
ATOM 1459 C CA . THR A 1 182 ? 7.146 1.076 1.416 1.00 97.19 182 THR A CA 1
ATOM 1460 C C . THR A 1 182 ? 6.437 1.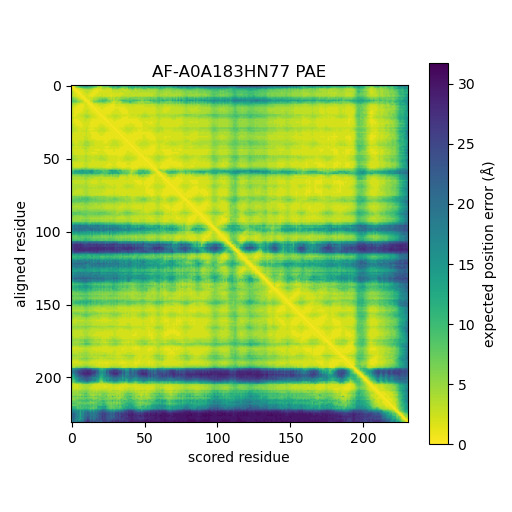965 0.406 1.00 97.19 182 THR A C 1
ATOM 1462 O O . THR A 1 182 ? 6.829 1.989 -0.759 1.00 97.19 182 THR A O 1
ATOM 1465 N N . MET A 1 183 ? 5.421 2.691 0.858 1.00 96.94 183 MET A N 1
ATOM 1466 C CA . MET A 1 183 ? 4.612 3.629 0.082 1.00 96.94 183 MET A CA 1
ATOM 1467 C C . MET A 1 183 ? 4.730 4.997 0.745 1.00 96.94 183 MET A C 1
ATOM 1469 O O . MET A 1 183 ? 4.409 5.132 1.926 1.00 96.94 183 MET A O 1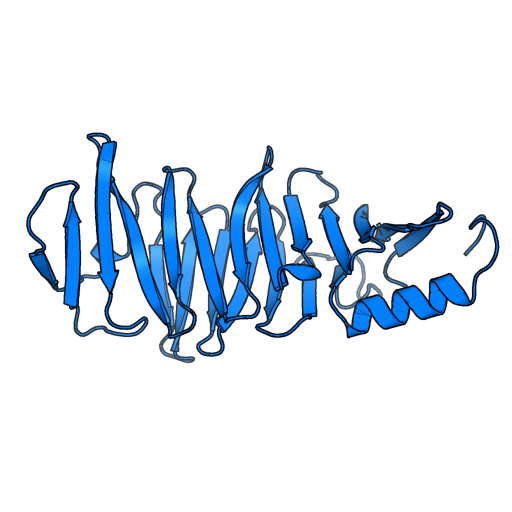
ATOM 1473 N N . LEU A 1 184 ? 5.239 5.989 0.020 1.00 96.12 184 LEU A N 1
ATOM 1474 C CA . LEU A 1 184 ? 5.428 7.332 0.564 1.00 96.12 184 LEU A CA 1
ATOM 1475 C C . LEU A 1 184 ? 4.290 8.256 0.129 1.00 96.12 184 LEU A C 1
ATOM 1477 O O . LEU A 1 184 ? 3.663 8.032 -0.903 1.00 96.12 184 LEU A O 1
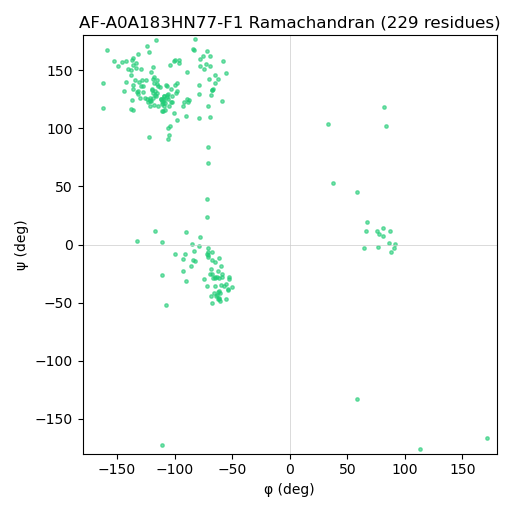ATOM 1481 N N . VAL A 1 185 ? 4.074 9.355 0.853 1.00 95.69 185 VAL A N 1
ATOM 1482 C CA . VAL A 1 185 ? 3.204 10.482 0.425 1.00 95.69 185 VAL A CA 1
ATOM 1483 C C . VAL A 1 185 ? 3.825 11.320 -0.702 1.00 95.69 185 VAL A C 1
ATOM 1485 O O . VAL A 1 185 ? 3.559 12.502 -0.894 1.00 95.69 185 VAL A O 1
ATOM 1488 N N . ARG A 1 186 ? 4.726 10.694 -1.449 1.00 93.19 186 ARG A N 1
ATOM 1489 C CA . ARG A 1 186 ? 5.410 11.201 -2.627 1.00 93.19 186 ARG A CA 1
ATOM 1490 C C . ARG A 1 186 ? 5.330 10.111 -3.672 1.00 93.19 186 ARG A C 1
ATOM 1492 O O . ARG A 1 186 ? 5.195 8.941 -3.332 1.00 93.19 186 ARG A O 1
ATOM 1499 N N . ASP A 1 187 ? 5.444 10.491 -4.933 1.00 93.12 187 ASP A N 1
ATOM 1500 C CA . ASP A 1 187 ? 5.412 9.560 -6.056 1.00 93.12 187 ASP A CA 1
ATOM 1501 C C . ASP A 1 187 ? 6.687 8.697 -6.117 1.00 93.12 187 ASP A C 1
ATOM 1503 O O . ASP A 1 187 ? 7.575 8.892 -6.953 1.00 93.12 187 ASP A O 1
ATOM 1507 N N . VAL A 1 188 ? 6.800 7.798 -5.141 1.00 93.19 188 VAL A N 1
ATOM 1508 C CA . VAL A 1 188 ? 7.872 6.836 -4.944 1.00 93.19 188 VAL A CA 1
ATOM 1509 C C . VAL A 1 188 ? 7.415 5.726 -3.992 1.00 93.19 188 VAL A C 1
ATOM 1511 O O . VAL A 1 188 ? 6.788 5.961 -2.955 1.00 93.19 188 VAL A O 1
ATOM 1514 N N . GLY A 1 189 ? 7.786 4.495 -4.318 1.00 95.44 189 GLY A N 1
ATOM 1515 C CA . GLY A 1 189 ? 7.631 3.366 -3.415 1.00 95.44 189 GLY A CA 1
ATOM 1516 C C . GLY A 1 189 ? 8.559 2.217 -3.771 1.00 95.44 189 GLY A C 1
ATOM 1517 O O . GLY A 1 189 ? 9.207 2.221 -4.817 1.00 95.44 189 GLY A O 1
ATOM 1518 N N . THR A 1 190 ? 8.684 1.255 -2.860 1.00 95.44 190 THR A N 1
ATOM 1519 C CA . THR A 1 190 ? 9.632 0.140 -2.993 1.00 95.44 190 THR A CA 1
ATOM 1520 C C . THR A 1 190 ? 9.036 -1.173 -2.521 1.00 95.44 190 THR A C 1
ATOM 1522 O O . THR A 1 190 ? 8.221 -1.203 -1.599 1.00 95.44 190 THR A O 1
ATOM 1525 N N . VAL A 1 191 ? 9.506 -2.273 -3.108 1.00 95.38 191 VAL A N 1
ATOM 1526 C CA . VAL A 1 191 ? 9.329 -3.626 -2.568 1.00 95.38 191 VAL A CA 1
ATOM 1527 C C . VAL A 1 191 ? 10.700 -4.211 -2.250 1.00 95.38 191 VAL A C 1
ATOM 1529 O O . VAL A 1 191 ? 11.608 -4.177 -3.082 1.00 95.38 191 VAL A O 1
ATOM 1532 N N . LYS A 1 192 ? 10.855 -4.782 -1.055 1.00 92.50 192 LYS A N 1
ATOM 1533 C CA . LYS A 1 192 ? 12.083 -5.428 -0.582 1.00 92.50 192 LYS A CA 1
ATOM 1534 C C . LYS A 1 192 ? 11.778 -6.795 0.026 1.00 92.50 192 LYS A C 1
ATOM 1536 O O . LYS A 1 192 ? 10.970 -6.884 0.944 1.00 92.50 192 LYS A O 1
ATOM 1541 N N . HIS A 1 193 ? 12.491 -7.833 -0.399 1.00 89.19 193 HIS A N 1
ATOM 1542 C CA . HIS A 1 193 ? 12.502 -9.120 0.302 1.00 89.19 193 HIS A CA 1
ATOM 1543 C C . HIS A 1 193 ? 13.422 -9.035 1.528 1.00 89.19 193 HIS A C 1
ATOM 1545 O O . HIS A 1 193 ? 14.555 -8.564 1.419 1.00 89.19 193 HIS A O 1
ATOM 1551 N N . LEU A 1 194 ? 12.933 -9.440 2.701 1.00 83.06 194 LEU A N 1
ATOM 1552 C CA . LEU A 1 194 ? 13.665 -9.345 3.970 1.00 83.06 194 LEU A CA 1
ATOM 1553 C C . LEU A 1 194 ? 14.498 -10.598 4.259 1.00 83.06 194 LEU A C 1
ATOM 1555 O O . LEU A 1 194 ? 15.570 -10.489 4.844 1.00 83.06 194 LEU A O 1
ATOM 1559 N N . SER A 1 195 ? 14.045 -11.768 3.814 1.00 67.56 195 SER A N 1
ATOM 1560 C CA . SER A 1 195 ? 14.836 -13.000 3.803 1.00 67.56 195 SER A CA 1
ATOM 1561 C C . SER A 1 195 ? 15.264 -13.296 2.378 1.00 67.56 195 SER A C 1
ATOM 1563 O O . SER A 1 195 ? 14.554 -13.972 1.639 1.00 67.56 195 SER A O 1
ATOM 1565 N N . ASN A 1 196 ? 16.429 -12.788 1.992 1.00 54.06 196 ASN A N 1
ATOM 1566 C CA . ASN A 1 196 ? 17.176 -13.395 0.905 1.00 54.06 196 ASN A CA 1
ATOM 1567 C C . ASN A 1 196 ? 18.559 -13.789 1.444 1.00 54.06 196 ASN A C 1
ATOM 1569 O O . ASN A 1 196 ? 19.449 -12.941 1.507 1.00 54.06 196 ASN A O 1
ATOM 1573 N N . PRO A 1 197 ? 18.722 -15.034 1.928 1.00 45.09 197 PRO A N 1
ATOM 1574 C CA . PRO A 1 197 ? 19.974 -15.493 2.523 1.00 45.09 197 PRO A CA 1
ATOM 1575 C C . PRO A 1 197 ? 21.097 -15.698 1.494 1.00 45.09 197 PRO A C 1
ATOM 1577 O O . PRO A 1 197 ? 22.232 -15.930 1.894 1.00 45.09 197 PRO A O 1
ATOM 1580 N N . LEU A 1 198 ? 20.811 -15.611 0.188 1.00 46.72 198 LEU A N 1
ATOM 1581 C CA . LEU A 1 198 ? 21.713 -16.131 -0.840 1.00 46.72 198 LEU A CA 1
ATOM 1582 C C . LEU A 1 198 ? 22.613 -15.124 -1.551 1.00 46.72 198 LEU A C 1
ATOM 1584 O O . LEU A 1 198 ? 23.512 -15.575 -2.250 1.00 46.72 198 LEU A O 1
ATOM 1588 N N . ASP A 1 199 ? 22.474 -13.806 -1.372 1.00 51.22 199 ASP A N 1
ATOM 1589 C CA . ASP A 1 199 ? 23.495 -12.931 -1.957 1.00 51.22 199 ASP A CA 1
ATOM 1590 C C . ASP A 1 199 ? 23.533 -11.508 -1.392 1.00 51.22 199 ASP A C 1
ATOM 1592 O O . ASP A 1 199 ? 22.616 -10.705 -1.581 1.00 51.22 199 ASP A O 1
ATOM 1596 N N . ARG A 1 200 ? 24.660 -11.146 -0.769 1.00 52.09 200 ARG A N 1
ATOM 1597 C CA . ARG A 1 200 ? 24.980 -9.750 -0.419 1.00 52.09 200 ARG A CA 1
ATOM 1598 C C . ARG A 1 200 ? 25.223 -8.877 -1.664 1.00 52.09 200 ARG A C 1
ATOM 1600 O O . ARG A 1 200 ? 25.393 -7.671 -1.518 1.00 52.09 200 ARG A O 1
ATOM 1607 N N . ARG A 1 201 ? 25.248 -9.466 -2.868 1.00 54.44 201 ARG A N 1
ATOM 1608 C CA . ARG A 1 201 ? 25.416 -8.771 -4.156 1.00 54.44 201 ARG A CA 1
ATOM 1609 C C . ARG A 1 201 ? 24.100 -8.355 -4.817 1.00 54.44 201 ARG A C 1
ATOM 1611 O O . ARG A 1 201 ? 24.132 -7.644 -5.821 1.00 54.44 201 ARG A O 1
ATOM 1618 N N . LEU A 1 202 ? 22.949 -8.776 -4.287 1.00 56.31 202 LEU A N 1
ATOM 1619 C CA . LEU A 1 202 ? 21.658 -8.424 -4.873 1.00 56.31 202 LEU A CA 1
ATOM 1620 C C . LEU A 1 202 ? 21.271 -6.959 -4.589 1.00 56.31 202 LEU A C 1
ATOM 1622 O O . LEU A 1 202 ? 21.659 -6.396 -3.561 1.00 56.31 202 LEU A O 1
ATOM 1626 N N . PRO A 1 203 ? 20.496 -6.320 -5.487 1.00 61.22 203 PRO A N 1
ATOM 1627 C CA . PRO A 1 203 ? 20.054 -4.941 -5.313 1.00 61.22 203 PRO A CA 1
ATOM 1628 C C . PRO A 1 203 ? 19.316 -4.727 -3.984 1.00 61.22 203 PRO A C 1
ATOM 1630 O O . PRO A 1 203 ? 18.579 -5.593 -3.516 1.00 61.22 203 PRO A O 1
ATOM 1633 N N . LYS A 1 204 ? 19.455 -3.523 -3.409 1.00 71.25 204 LYS A N 1
ATOM 1634 C CA . LYS A 1 204 ? 18.830 -3.113 -2.132 1.00 71.25 204 LYS A CA 1
ATOM 1635 C C . LYS A 1 204 ? 17.307 -3.349 -2.083 1.00 71.25 204 LYS A C 1
ATOM 1637 O O . LYS A 1 204 ? 16.759 -3.550 -0.996 1.00 71.25 204 LYS A O 1
ATOM 1642 N N . TYR A 1 205 ? 16.646 -3.322 -3.242 1.00 82.81 205 TYR A N 1
ATOM 1643 C CA . TYR A 1 205 ? 15.205 -3.496 -3.427 1.00 82.81 205 TYR A CA 1
ATOM 1644 C C . TYR A 1 205 ? 14.922 -4.470 -4.578 1.00 82.81 205 TYR A C 1
ATOM 1646 O O . TYR A 1 205 ? 15.695 -4.545 -5.530 1.00 82.81 205 TYR A O 1
ATOM 1654 N N . CYS A 1 206 ? 13.787 -5.172 -4.515 1.00 89.81 206 CYS A N 1
ATOM 1655 C CA . CYS A 1 206 ? 13.270 -5.948 -5.642 1.00 89.81 206 CYS A CA 1
ATOM 1656 C C . CYS A 1 206 ? 12.833 -5.015 -6.775 1.00 89.81 206 CYS A C 1
ATOM 1658 O O . CYS A 1 206 ? 13.216 -5.218 -7.922 1.00 89.81 206 CYS A O 1
ATOM 1660 N N . VAL A 1 207 ? 12.022 -4.007 -6.443 1.00 92.56 207 VAL A N 1
ATOM 1661 C CA . VAL A 1 207 ? 11.566 -2.967 -7.370 1.00 92.56 207 VAL A CA 1
ATOM 1662 C C . VAL A 1 207 ? 11.424 -1.633 -6.644 1.00 92.56 207 VAL A C 1
ATOM 1664 O O . VAL A 1 207 ? 11.223 -1.587 -5.426 1.00 92.56 207 VAL A O 1
ATOM 1667 N N . GLU A 1 208 ? 11.484 -0.561 -7.421 1.00 93.62 208 GLU A N 1
ATOM 1668 C CA . GLU A 1 208 ? 11.129 0.801 -7.037 1.00 93.62 208 GLU A CA 1
ATOM 1669 C C . GLU A 1 208 ? 10.212 1.354 -8.129 1.00 93.62 208 GLU A C 1
ATOM 1671 O O . GLU A 1 208 ? 10.450 1.107 -9.311 1.00 93.62 208 GLU A O 1
ATOM 1676 N N . TRP A 1 209 ? 9.172 2.087 -7.747 1.00 93.81 209 TRP A N 1
ATOM 1677 C CA . TRP A 1 209 ? 8.310 2.804 -8.685 1.00 93.81 209 TRP A CA 1
ATOM 1678 C C . TRP A 1 209 ? 8.245 4.287 -8.336 1.00 93.81 209 TRP A C 1
ATOM 1680 O O . TRP A 1 209 ? 8.715 4.707 -7.281 1.00 93.81 209 TRP A O 1
ATOM 1690 N N . GLY A 1 210 ? 7.644 5.056 -9.242 1.00 90.12 210 GLY A N 1
ATOM 1691 C CA . GLY A 1 210 ? 7.373 6.482 -9.098 1.00 90.12 210 GLY A CA 1
ATOM 1692 C C . GLY A 1 210 ? 8.165 7.356 -10.067 1.00 90.12 210 GLY A C 1
ATOM 1693 O O . GLY A 1 210 ? 8.859 6.836 -10.941 1.00 90.12 210 GLY A O 1
ATOM 1694 N N . THR A 1 211 ? 8.060 8.684 -9.961 1.00 86.94 211 THR A N 1
ATOM 1695 C CA . THR A 1 211 ? 8.579 9.616 -10.986 1.00 86.94 211 THR A CA 1
ATOM 1696 C C . THR A 1 211 ? 10.064 9.418 -11.289 1.00 86.94 211 THR A C 1
ATOM 1698 O O . THR A 1 211 ? 10.441 9.318 -12.457 1.00 86.94 211 THR A O 1
ATOM 1701 N N . VAL A 1 212 ? 10.912 9.303 -10.262 1.00 81.75 212 VAL A N 1
ATOM 1702 C CA . VAL A 1 212 ? 12.361 9.121 -10.458 1.00 81.75 212 VAL A CA 1
ATOM 1703 C C . VAL A 1 212 ? 12.658 7.790 -11.153 1.00 81.75 212 VAL A C 1
ATOM 1705 O O . VAL A 1 212 ? 13.439 7.754 -12.105 1.00 81.75 212 VAL A O 1
ATOM 1708 N N . ALA A 1 213 ? 12.006 6.703 -10.729 1.00 82.25 213 ALA A N 1
ATOM 1709 C CA . ALA A 1 213 ? 12.157 5.394 -11.356 1.00 82.25 213 ALA A CA 1
ATOM 1710 C C . ALA A 1 213 ? 11.683 5.405 -12.816 1.00 82.25 213 ALA A C 1
ATOM 1712 O O . ALA A 1 213 ? 12.444 5.006 -13.695 1.00 82.25 213 ALA A O 1
ATOM 1713 N N . ARG A 1 214 ? 10.502 5.974 -13.088 1.00 81.31 214 ARG A N 1
ATOM 1714 C CA . ARG A 1 214 ? 9.948 6.093 -14.443 1.00 81.31 214 ARG A CA 1
ATOM 1715 C C . ARG A 1 214 ? 10.840 6.907 -15.370 1.00 81.31 214 ARG A C 1
ATOM 1717 O O . ARG A 1 214 ? 11.022 6.518 -16.518 1.00 81.31 214 ARG A O 1
ATOM 1724 N N . ASN A 1 215 ? 11.403 8.020 -14.901 1.00 79.44 215 ASN A N 1
ATOM 1725 C CA . ASN A 1 215 ? 12.300 8.838 -15.719 1.00 79.44 215 ASN A CA 1
ATOM 1726 C C . ASN A 1 215 ? 13.557 8.056 -16.116 1.00 79.44 215 ASN A C 1
ATOM 1728 O O . ASN A 1 215 ? 13.953 8.104 -17.279 1.00 79.44 215 ASN A O 1
ATOM 1732 N N . ARG A 1 216 ? 14.133 7.262 -15.200 1.00 75.25 216 ARG A N 1
ATOM 1733 C CA . ARG A 1 216 ? 15.243 6.352 -15.533 1.00 75.25 216 ARG A CA 1
ATOM 1734 C C . ARG A 1 216 ? 14.827 5.320 -16.586 1.00 75.25 216 ARG A C 1
ATOM 1736 O O . ARG A 1 216 ? 15.528 5.173 -17.584 1.00 75.25 216 ARG A O 1
ATOM 1743 N N . SER A 1 217 ? 13.682 4.659 -16.407 1.00 69.50 217 SER A N 1
ATOM 1744 C CA . SER A 1 217 ? 13.170 3.663 -17.359 1.00 69.50 217 SER A CA 1
ATOM 1745 C C . SER A 1 217 ? 12.899 4.266 -18.743 1.00 69.50 217 SER A C 1
ATOM 1747 O O . SER A 1 217 ? 13.245 3.663 -19.755 1.00 69.50 217 SER A O 1
ATOM 1749 N N . ARG A 1 218 ? 12.351 5.489 -18.808 1.00 71.06 218 ARG A N 1
ATOM 1750 C CA . ARG A 1 218 ? 12.095 6.214 -20.064 1.00 71.06 218 ARG A CA 1
ATOM 1751 C C . ARG A 1 218 ? 13.374 6.586 -20.800 1.00 71.06 218 ARG A C 1
ATOM 1753 O O . ARG A 1 218 ? 13.419 6.430 -22.013 1.00 71.06 218 ARG A O 1
ATOM 1760 N N . VAL A 1 219 ? 14.408 7.040 -20.092 1.00 72.25 219 VAL A N 1
ATOM 1761 C CA . VAL A 1 219 ? 15.712 7.333 -20.709 1.00 72.25 219 VAL A CA 1
ATOM 1762 C C . VAL A 1 219 ? 16.303 6.067 -21.327 1.00 72.25 219 VAL A C 1
ATOM 1764 O O . VAL A 1 219 ? 16.715 6.109 -22.484 1.00 72.25 219 VAL A O 1
ATOM 1767 N N . ILE A 1 220 ? 16.274 4.938 -20.609 1.00 67.25 220 ILE A N 1
ATOM 1768 C CA . ILE A 1 220 ? 16.748 3.638 -21.116 1.00 67.25 220 ILE A CA 1
ATOM 1769 C C . ILE A 1 220 ? 15.935 3.204 -22.346 1.00 67.25 220 ILE A C 1
ATOM 1771 O O . ILE A 1 220 ? 16.509 2.849 -23.372 1.00 67.25 220 ILE A O 1
ATOM 1775 N N . ALA A 1 221 ? 14.604 3.291 -22.281 1.00 62.62 221 ALA A N 1
ATOM 1776 C CA . ALA A 1 221 ? 13.729 2.930 -23.395 1.00 62.62 221 ALA A CA 1
ATOM 1777 C C . ALA A 1 221 ? 13.913 3.840 -24.625 1.00 62.62 221 ALA A C 1
ATOM 1779 O O . ALA A 1 221 ? 13.827 3.365 -25.755 1.00 62.62 221 ALA A O 1
ATOM 1780 N N . ALA A 1 222 ? 14.180 5.134 -24.423 1.00 64.81 222 ALA A N 1
ATOM 1781 C CA . ALA A 1 222 ? 14.410 6.096 -25.501 1.00 64.81 222 ALA A CA 1
ATOM 1782 C C . ALA A 1 222 ? 15.784 5.928 -26.169 1.00 64.81 222 ALA A C 1
ATOM 1784 O O . ALA A 1 222 ? 15.924 6.209 -27.356 1.00 64.81 222 ALA A O 1
ATOM 1785 N N . THR A 1 223 ? 16.792 5.457 -25.429 1.00 63.59 223 THR A N 1
ATOM 1786 C CA . THR A 1 223 ? 18.141 5.204 -25.967 1.00 63.59 223 THR A CA 1
ATOM 1787 C C . THR A 1 223 ? 18.294 3.822 -26.606 1.00 63.59 223 THR A C 1
ATOM 1789 O O . THR A 1 223 ? 19.202 3.632 -27.411 1.00 63.59 223 THR A O 1
ATOM 1792 N N . GLN A 1 224 ? 17.408 2.862 -26.318 1.00 56.75 224 GLN A N 1
ATOM 1793 C CA . GLN A 1 224 ? 17.476 1.501 -26.861 1.00 56.75 224 GLN A CA 1
ATOM 1794 C C . GLN A 1 224 ? 16.435 1.265 -27.964 1.00 56.75 224 GLN A C 1
ATOM 1796 O O . GLN A 1 224 ? 15.290 0.883 -27.720 1.00 56.75 224 GLN A O 1
ATOM 1801 N N . SER A 1 225 ? 16.853 1.457 -29.219 1.00 46.09 225 SER A N 1
ATOM 1802 C CA . SER A 1 225 ? 16.060 1.075 -30.391 1.00 46.09 225 SER A CA 1
ATOM 1803 C C . SER A 1 225 ? 16.370 -0.373 -30.815 1.00 46.09 225 SER A C 1
ATOM 1805 O O . SER A 1 225 ? 17.517 -0.701 -31.087 1.00 46.09 225 SER A O 1
ATOM 1807 N N . ARG A 1 226 ? 15.317 -1.205 -30.903 1.00 44.41 226 ARG A N 1
ATOM 1808 C CA . ARG A 1 226 ? 15.254 -2.628 -31.334 1.00 44.41 226 ARG A CA 1
ATOM 1809 C C . ARG A 1 226 ? 15.624 -3.714 -30.301 1.00 44.41 226 ARG A C 1
ATOM 1811 O O . ARG A 1 226 ? 16.750 -3.827 -29.854 1.00 44.41 226 ARG A O 1
ATOM 1818 N N . VAL A 1 227 ? 14.609 -4.549 -30.032 1.00 45.94 227 VAL A N 1
ATOM 1819 C CA . VAL A 1 227 ? 14.600 -5.970 -29.612 1.00 45.94 227 VAL A CA 1
ATOM 1820 C C . VAL A 1 227 ? 15.760 -6.437 -28.716 1.00 45.94 227 VAL A C 1
ATOM 1822 O O . VAL A 1 227 ? 16.841 -6.768 -29.189 1.00 45.94 227 VAL A O 1
ATOM 1825 N N . LEU A 1 228 ? 15.467 -6.582 -27.420 1.00 49.88 228 LEU A N 1
ATOM 1826 C CA . LEU A 1 228 ? 16.336 -7.190 -26.405 1.00 49.88 228 LEU A CA 1
ATOM 1827 C C . LEU A 1 228 ? 16.457 -8.715 -26.593 1.00 49.88 228 LEU A C 1
ATOM 1829 O O . LEU A 1 228 ? 15.784 -9.496 -25.921 1.00 49.88 228 LEU A O 1
ATOM 1833 N N . ASN A 1 229 ? 17.364 -9.148 -27.464 1.00 37.62 229 ASN A N 1
ATOM 1834 C CA . ASN A 1 229 ? 18.079 -10.406 -27.271 1.00 37.62 229 ASN A CA 1
ATOM 1835 C C . ASN A 1 229 ? 19.530 -10.047 -26.958 1.00 37.62 229 ASN A C 1
ATOM 1837 O O . ASN A 1 229 ? 20.219 -9.535 -27.829 1.00 37.62 229 ASN A O 1
ATOM 1841 N N . GLN A 1 230 ? 19.959 -10.368 -25.734 1.00 36.66 230 GLN A N 1
ATOM 1842 C CA . GLN A 1 230 ? 21.240 -10.020 -25.099 1.00 36.66 230 GLN A CA 1
ATOM 1843 C C . GLN A 1 230 ? 21.247 -8.627 -24.458 1.00 36.66 230 GLN A C 1
ATOM 1845 O O . GLN A 1 230 ? 21.340 -7.633 -25.165 1.00 36.66 230 GLN A O 1
ATOM 1850 N N . LEU A 1 231 ? 21.105 -8.599 -23.123 1.00 36.69 231 LEU A N 1
ATOM 1851 C CA . LEU A 1 231 ? 21.764 -7.729 -22.130 1.00 36.69 231 LEU A CA 1
ATOM 1852 C C . LEU A 1 231 ? 21.283 -8.131 -20.723 1.00 36.69 231 LEU A C 1
ATOM 1854 O O . LEU A 1 231 ? 20.050 -8.148 -20.497 1.00 36.69 231 LEU A O 1
#

Foldseek 3Di:
DQADWDWDDDPVWIWIWGQGPQRWIKIAIRQQKIKIAHNVRQWIWIQRFVQQKIWIAGGPRHTAWIAHLLLWIWGQDPQRKIWTQGSQAKIKIWAADPVRWTKIWTDPHNQDPVAWTWIDTDVDDIDTDGHDQVNQAHPQRWGWDADVVQRWIWIDHPQKIWIAGSQSWIWIAGPVQRKIWTRHSAFKIFIARPDDPDDPPRDRGSDMGGDVRVVVVVVVVVPDDDDDPDD

Secondary structure (DSSP, 8-state):
--EEEEEEE-SS-EEEEEEETTS-EEEEETTS-EEEE-TTSSEEEEEETTTTEEEEEETTTEEEEEEETTS-EEEE-TTS-EEEE-TT--EEEEEE-TT--EEEEEESSTT-TT-EEEEEETTPPPEEEE--GGGGB-TTS-EEEEETTTTEEEEE-SSEEEEE-TTS-EEEEEGGGTEEEEE-SSSEEEEEES--TT-TTS-S-SEEEEHHHHHHHHHHHHH--S--S--

InterPro domains:
  IPR047002 T-complex protein 10, C-terminal domain superfamily [G3DSA:2.60.450.20] (15-179)

Nearest PDB structures (foldseek):
  4mpz-assembly1_A  TM=3.673E-01  e=9.538E-05  Drosophila melanogaster
  4by2-assembly2_B  TM=3.377E-01  e=2.983E-04  Drosophila melanogaster
  7sqc-assembly1_9E  TM=2.778E-01  e=5.682E-04  Chlamydomonas reinhardtii
  7sqc-assembly1_9D  TM=2.295E-01  e=1.909E-04  Chlamydomonas reinhardtii

Mean predicted aligned error: 7.74 Å

Solvent-accessible surface area (backbone atoms only — not comparable to full-atom values): 12418 Å² total; per-residue (Å²): 131,58,44,48,66,44,82,47,73,62,100,88,47,40,37,41,39,29,44,26,79,84,55,24,41,36,38,41,38,66,80,53,28,35,40,39,32,43,63,85,64,37,36,36,40,39,38,38,48,84,74,40,33,38,35,37,26,41,58,95,63,44,63,37,38,40,38,32,39,71,14,30,36,37,40,45,45,95,81,71,28,36,40,38,31,42,55,91,37,33,35,35,38,41,42,65,51,99,85,69,50,56,36,38,40,38,29,82,48,68,78,61,86,83,12,61,29,43,35,36,43,84,94,50,76,76,44,79,44,74,53,51,80,70,73,36,52,46,96,83,72,25,34,55,44,74,40,82,93,72,62,23,42,35,37,44,42,93,60,34,35,42,36,37,42,76,80,27,29,33,38,38,35,37,53,92,71,39,28,43,35,41,43,40,48,46,71,40,34,38,35,27,68,71,78,65,92,83,52,96,83,58,70,95,42,58,46,65,47,35,60,71,45,49,52,54,53,48,52,54,57,72,72,57,80,78,80,82,76,85,124

pLDDT: mean 84.06, std 14.0, range [36.66, 98.31]

Sequence (231 aa):
MIGRASLYRSEKDFTVFTVTHCGCYFYEYSNGDTRWIHSSKLYQVNYYGQAGATTVKVGEGKLLVRHFLTGQLEIYRESGETTLMTSDGRRIEIVKDKSKSVRIEMYAFSYELDGKVHVRGRGEVETEYRATQTSCHRMDGSYASHIASDGSIEWRSPDYTVHRFKSGDTKVRLNSINTSITMLVRDVGTVKHLSNPLDRRLPKYCVEWGTVARNRSRVIAATQSRVLNQL